Protein AF-A0A1I5YML3-F1 (afdb_monomer_lite)

pLDDT: mean 83.99, std 18.94, range [26.36, 98.38]

Structure (mmCIF, N/CA/C/O backbone):
data_AF-A0A1I5YML3-F1
#
_entry.id   AF-A0A1I5YML3-F1
#
loop_
_atom_site.group_PDB
_atom_site.id
_atom_site.type_symbol
_atom_site.label_atom_id
_atom_site.label_alt_id
_atom_site.label_comp_id
_atom_site.label_asym_id
_atom_site.label_entity_id
_atom_site.label_seq_id
_atom_site.pdbx_PDB_ins_code
_atom_site.Cartn_x
_atom_site.Cartn_y
_atom_site.Cartn_z
_atom_site.occupancy
_atom_site.B_iso_or_equiv
_atom_site.auth_seq_id
_atom_site.auth_comp_id
_atom_site.auth_asym_id
_atom_site.auth_atom_id
_atom_site.pdbx_PDB_model_num
ATOM 1 N N . MET A 1 1 ? -20.052 -5.540 -7.682 1.00 37.25 1 MET A N 1
ATOM 2 C CA . MET A 1 1 ? -19.009 -5.145 -6.705 1.00 37.25 1 MET A CA 1
ATOM 3 C C . MET A 1 1 ? -19.110 -3.661 -6.334 1.00 37.25 1 MET A C 1
ATOM 5 O O . MET A 1 1 ? -19.146 -3.369 -5.150 1.00 37.25 1 MET A O 1
ATOM 9 N N . VAL A 1 2 ? -19.286 -2.742 -7.297 1.00 27.77 2 VAL A N 1
ATOM 10 C CA . VAL A 1 2 ? -19.505 -1.295 -7.043 1.00 27.77 2 VAL A CA 1
ATOM 11 C C . VAL A 1 2 ? -20.751 -1.003 -6.180 1.00 27.77 2 VAL A C 1
ATOM 13 O O . VAL A 1 2 ? -20.659 -0.245 -5.222 1.00 27.77 2 VAL A O 1
ATOM 16 N N . ASN A 1 3 ? -21.886 -1.676 -6.423 1.00 26.36 3 ASN A N 1
ATOM 17 C CA . ASN A 1 3 ? -23.117 -1.472 -5.630 1.00 26.36 3 ASN A CA 1
ATOM 18 C C . ASN A 1 3 ? -23.004 -1.891 -4.153 1.00 26.36 3 ASN A C 1
ATOM 20 O O . ASN A 1 3 ? -23.620 -1.272 -3.293 1.00 26.36 3 ASN A O 1
ATOM 24 N N . VAL A 1 4 ? -22.184 -2.899 -3.850 1.00 36.81 4 VAL A N 1
ATOM 25 C CA . VAL A 1 4 ? -21.959 -3.385 -2.478 1.00 36.81 4 VAL A CA 1
ATOM 26 C C . VAL A 1 4 ? -21.084 -2.408 -1.690 1.00 36.81 4 VAL A C 1
ATOM 28 O O . VAL A 1 4 ? -21.350 -2.129 -0.525 1.00 36.81 4 VAL A O 1
ATOM 31 N N . ILE A 1 5 ? -20.076 -1.821 -2.345 1.00 39.03 5 ILE A N 1
ATOM 32 C CA . ILE A 1 5 ? -19.249 -0.758 -1.759 1.00 39.03 5 ILE A CA 1
ATOM 33 C C . ILE A 1 5 ? -20.118 0.472 -1.459 1.00 39.03 5 ILE A C 1
ATOM 35 O O . ILE A 1 5 ? -19.997 1.041 -0.381 1.00 39.03 5 ILE A O 1
ATOM 39 N N . PHE A 1 6 ? -21.051 0.830 -2.350 1.00 32.78 6 PHE A N 1
ATOM 40 C CA . PHE A 1 6 ? -21.970 1.956 -2.148 1.00 32.78 6 PHE A CA 1
ATOM 41 C C . PHE A 1 6 ? -23.005 1.736 -1.030 1.00 32.78 6 PHE A C 1
ATOM 43 O O . PHE A 1 6 ? -23.258 2.662 -0.258 1.00 32.78 6 PHE A O 1
ATOM 50 N N . GLU A 1 7 ? -23.601 0.545 -0.900 1.00 36.25 7 GLU A N 1
ATOM 51 C CA . GLU A 1 7 ? -24.514 0.238 0.217 1.00 36.25 7 GLU A CA 1
ATOM 52 C C . GLU A 1 7 ? -23.782 0.212 1.564 1.00 36.25 7 GLU A C 1
ATOM 54 O O . GLU A 1 7 ? -24.261 0.804 2.537 1.00 36.25 7 GLU A O 1
ATOM 59 N N . ASN A 1 8 ? -22.590 -0.392 1.609 1.00 42.12 8 ASN A N 1
ATOM 60 C CA . ASN A 1 8 ? -21.757 -0.390 2.807 1.00 42.12 8 ASN A CA 1
ATOM 61 C C . ASN A 1 8 ? -21.312 1.034 3.160 1.00 42.12 8 ASN A C 1
ATOM 63 O O . ASN A 1 8 ? -21.467 1.435 4.309 1.00 42.12 8 ASN A O 1
ATOM 67 N N . ALA A 1 9 ? -20.876 1.839 2.184 1.00 40.78 9 ALA A N 1
ATOM 68 C CA . ALA A 1 9 ? -20.488 3.236 2.380 1.00 40.78 9 ALA A CA 1
ATOM 69 C C . ALA A 1 9 ? -21.655 4.132 2.829 1.00 40.78 9 ALA A C 1
ATOM 71 O O . ALA A 1 9 ? -21.447 5.015 3.655 1.00 40.78 9 ALA A O 1
ATOM 72 N N . LYS A 1 10 ? -22.893 3.901 2.368 1.00 36.31 10 LYS A N 1
ATOM 73 C CA . LYS A 1 10 ? -24.071 4.662 2.830 1.00 36.31 10 LYS A CA 1
ATOM 74 C C . LYS A 1 10 ? -24.386 4.417 4.303 1.00 36.31 10 LYS A C 1
ATOM 76 O O . LYS A 1 10 ? -24.643 5.375 5.025 1.00 36.31 10 LYS A O 1
ATOM 81 N N . CYS A 1 11 ? -24.324 3.166 4.763 1.00 43.56 11 CYS A N 1
ATOM 82 C CA . CYS A 1 11 ? -24.419 2.875 6.194 1.00 43.56 11 CYS A CA 1
ATOM 83 C C . CYS A 1 11 ? -23.200 3.415 6.956 1.00 43.56 11 CYS A C 1
ATOM 85 O O . CYS A 1 11 ? -23.376 3.876 8.083 1.00 43.56 11 CYS A O 1
ATOM 87 N N . PHE A 1 12 ? -22.007 3.392 6.334 1.00 47.88 12 PHE A N 1
ATOM 88 C CA . PHE A 1 12 ? -20.727 3.768 6.944 1.00 47.88 12 PHE A CA 1
ATOM 89 C C . PHE A 1 12 ? -20.526 5.275 7.170 1.00 47.88 12 PHE A C 1
ATOM 91 O O . PHE A 1 12 ? -19.992 5.704 8.190 1.00 47.88 12 PHE A O 1
ATOM 98 N N . LEU A 1 13 ? -20.958 6.082 6.204 1.00 44.16 13 LEU A N 1
ATOM 99 C CA . LEU A 1 13 ? -20.714 7.524 6.149 1.00 44.16 13 LEU A CA 1
ATOM 100 C C . LEU A 1 13 ? -21.869 8.339 6.742 1.00 44.16 13 LEU A C 1
ATOM 102 O O . LEU A 1 13 ? -21.647 9.413 7.291 1.00 44.16 13 LEU A O 1
ATOM 106 N N . PHE A 1 14 ? -23.097 7.819 6.688 1.00 42.31 14 PHE A N 1
ATOM 107 C CA . PHE A 1 14 ? -24.295 8.518 7.148 1.00 42.31 14 PHE A CA 1
ATOM 108 C C . PHE A 1 14 ? -24.933 7.737 8.295 1.00 42.31 14 PHE A C 1
ATOM 110 O O . PHE A 1 14 ? -25.914 7.013 8.123 1.00 42.31 14 PHE A O 1
ATOM 117 N N . GLY A 1 15 ? -24.343 7.844 9.487 1.00 41.47 15 GLY A N 1
ATOM 118 C CA . GLY A 1 15 ? -24.928 7.265 10.692 1.00 41.47 15 GLY A CA 1
ATOM 119 C C . GLY A 1 15 ? -26.357 7.772 10.881 1.00 41.47 15 GLY A C 1
ATOM 120 O O . GLY A 1 15 ? -26.566 8.964 11.092 1.00 41.47 15 GLY A O 1
ATOM 121 N N . LYS A 1 16 ? -27.356 6.881 10.830 1.00 37.00 16 LYS A N 1
ATOM 122 C CA . LYS A 1 16 ? -28.679 7.224 11.354 1.00 37.00 16 LYS A CA 1
ATOM 123 C C . LYS A 1 16 ? -28.550 7.369 12.868 1.00 37.00 16 LYS A C 1
ATOM 125 O O . LYS A 1 16 ? -28.274 6.407 13.580 1.00 37.00 16 LYS A O 1
ATOM 130 N N . SER A 1 17 ? -28.699 8.604 13.324 1.00 38.84 17 SER A N 1
ATOM 131 C CA . SER A 1 17 ? -28.785 9.016 14.717 1.00 38.84 17 SER A CA 1
ATOM 132 C C . SER A 1 17 ? -29.927 8.275 15.416 1.00 38.84 17 SER A C 1
ATOM 134 O O . SER A 1 17 ? -31.101 8.491 15.133 1.00 38.84 17 SER A O 1
ATOM 136 N N . GLY A 1 18 ? -29.566 7.379 16.334 1.00 32.19 18 GLY A N 1
ATOM 137 C CA . GLY A 1 18 ? -30.511 6.656 17.180 1.00 32.19 18 GLY A CA 1
ATOM 138 C C . GLY A 1 18 ? -29.799 5.644 18.073 1.00 32.19 18 GLY A C 1
ATOM 139 O O . GLY A 1 18 ? -29.575 4.515 17.662 1.00 32.19 18 GLY A O 1
ATOM 140 N N . ALA A 1 19 ? -29.427 6.078 19.282 1.00 33.22 19 ALA A N 1
ATOM 141 C CA . ALA A 1 19 ? -28.990 5.264 20.423 1.00 33.22 19 ALA A CA 1
ATOM 142 C C . ALA A 1 19 ? -27.889 4.201 20.171 1.00 33.22 19 ALA A C 1
ATOM 144 O O . ALA A 1 19 ? -28.158 3.025 19.956 1.00 33.22 19 ALA A O 1
ATOM 145 N N . GLY A 1 20 ? -26.622 4.609 20.325 1.00 35.28 20 GLY A N 1
ATOM 146 C CA . GLY A 1 20 ? -25.537 3.791 20.904 1.00 35.28 20 GLY A CA 1
ATOM 147 C C . GLY A 1 20 ? -25.055 2.519 20.187 1.00 35.28 20 GLY A C 1
ATOM 148 O O . GLY A 1 20 ? -24.071 1.937 20.640 1.00 35.28 20 GLY A O 1
ATOM 149 N N . LEU A 1 21 ? -25.685 2.079 19.096 1.00 30.64 21 LEU A N 1
ATOM 150 C CA . LEU A 1 21 ? -25.387 0.798 18.459 1.00 30.64 21 LEU A CA 1
ATOM 151 C C . LEU A 1 21 ? -25.202 0.953 16.949 1.00 30.64 21 LEU A C 1
ATOM 153 O O . LEU A 1 21 ? -26.142 1.239 16.214 1.00 30.64 21 LEU A O 1
ATOM 157 N N . TYR A 1 22 ? -23.979 0.712 16.481 1.00 46.16 22 TYR A N 1
ATOM 158 C CA . TYR A 1 22 ? -23.663 0.703 15.058 1.00 46.16 22 TYR A CA 1
ATOM 159 C C . TYR A 1 22 ? -23.628 -0.728 14.539 1.00 46.16 22 TYR A C 1
ATOM 161 O O . TYR A 1 22 ? -22.803 -1.528 14.985 1.00 46.16 22 TYR A O 1
ATOM 169 N N . ILE A 1 23 ? -24.547 -1.055 13.631 1.00 41.00 23 ILE A N 1
ATOM 170 C CA . ILE A 1 23 ? -24.628 -2.375 13.008 1.00 41.00 23 ILE A CA 1
ATOM 171 C C . ILE A 1 23 ? -23.979 -2.275 11.637 1.00 41.00 23 ILE A C 1
ATOM 173 O O . ILE A 1 23 ? -24.583 -1.795 10.681 1.00 41.00 23 ILE A O 1
ATOM 177 N N . LEU A 1 24 ? -22.746 -2.762 11.547 1.00 48.09 24 LEU A N 1
ATOM 178 C CA . LEU A 1 24 ? -22.106 -2.999 10.263 1.00 48.0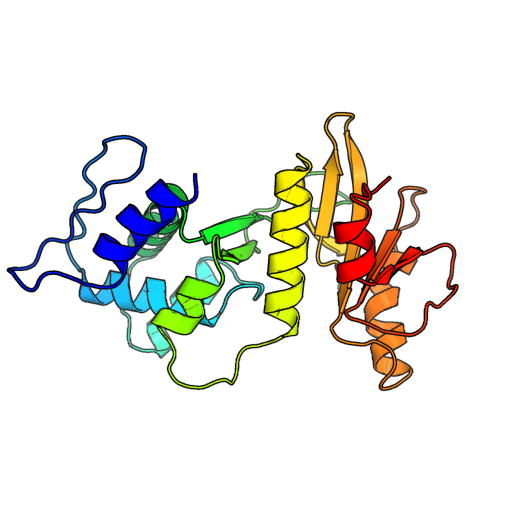9 24 LEU A CA 1
ATOM 179 C C . LEU A 1 24 ? -22.612 -4.309 9.695 1.00 48.09 24 LEU A C 1
ATOM 181 O O . LEU A 1 24 ? -22.460 -5.365 10.315 1.00 48.09 24 LEU A O 1
ATOM 185 N N . ARG A 1 25 ? -23.226 -4.230 8.518 1.00 38.44 25 ARG A N 1
ATOM 186 C CA . ARG A 1 25 ? -23.513 -5.404 7.710 1.00 38.44 25 ARG A CA 1
ATOM 187 C C . ARG A 1 25 ? -22.298 -5.620 6.821 1.00 38.44 25 ARG A C 1
ATOM 189 O O . ARG A 1 25 ? -22.144 -4.953 5.814 1.00 38.44 25 ARG A O 1
ATOM 196 N N . THR A 1 26 ? -21.403 -6.508 7.226 1.00 46.00 26 THR A N 1
ATOM 197 C CA . THR A 1 26 ? -20.373 -6.992 6.306 1.00 46.00 26 THR A CA 1
ATOM 198 C C . THR A 1 26 ? -21.024 -7.938 5.295 1.00 46.00 26 THR A C 1
ATOM 200 O O . THR A 1 26 ? -22.059 -8.550 5.592 1.00 46.00 26 THR A O 1
ATOM 203 N N . ASP A 1 27 ? -20.405 -8.114 4.124 1.00 45.88 27 ASP A N 1
ATOM 204 C CA . ASP A 1 27 ? -20.850 -9.064 3.083 1.00 45.88 27 ASP A CA 1
ATOM 205 C C . ASP A 1 27 ? -21.069 -10.502 3.609 1.00 45.88 27 ASP A C 1
ATOM 207 O O . ASP A 1 27 ? -21.745 -11.320 2.991 1.00 45.88 27 ASP A O 1
ATOM 211 N N . ILE A 1 28 ? -20.550 -10.810 4.803 1.00 43.44 28 ILE A N 1
ATOM 212 C CA . ILE A 1 28 ? -20.529 -12.128 5.448 1.00 43.44 28 ILE A CA 1
ATOM 213 C C . ILE A 1 28 ? -21.740 -12.347 6.395 1.00 43.44 28 ILE A C 1
ATOM 215 O O . ILE A 1 28 ? -21.765 -13.289 7.182 1.00 43.44 28 ILE A O 1
ATOM 219 N N . LYS A 1 29 ? -22.794 -11.512 6.353 1.00 45.62 29 LYS A N 1
ATOM 220 C CA . LYS A 1 29 ? -24.021 -11.658 7.185 1.00 45.62 29 LYS A CA 1
ATOM 221 C C . LYS A 1 29 ? -23.781 -11.690 8.713 1.00 45.62 29 LYS A C 1
ATOM 223 O O . LYS A 1 29 ? -24.676 -12.086 9.461 1.00 45.62 29 LYS A O 1
ATOM 228 N N . ARG A 1 30 ? -22.617 -11.263 9.219 1.00 49.34 30 ARG A N 1
ATOM 229 C CA . ARG A 1 30 ? -22.343 -11.184 10.667 1.00 49.34 30 ARG A CA 1
ATOM 230 C C . ARG A 1 30 ? -22.700 -9.799 11.196 1.00 49.34 30 ARG A C 1
ATOM 232 O O . ARG A 1 30 ? -22.236 -8.794 10.671 1.00 49.34 30 ARG A O 1
ATOM 239 N N . ARG A 1 31 ? -23.512 -9.742 12.258 1.00 56.53 31 ARG A N 1
ATOM 240 C CA . ARG A 1 31 ? -23.764 -8.498 12.999 1.00 56.53 31 ARG A CA 1
ATOM 241 C C . ARG A 1 31 ? -22.578 -8.236 13.916 1.00 56.53 31 ARG A C 1
ATOM 243 O O . ARG A 1 31 ? -22.368 -8.984 14.868 1.00 56.53 31 ARG A O 1
ATOM 250 N N . VAL A 1 32 ? -21.827 -7.173 13.652 1.00 67.75 32 VAL A N 1
ATOM 251 C CA . VAL A 1 32 ? -20.805 -6.709 14.590 1.00 67.75 32 VAL A CA 1
ATOM 252 C C . VAL A 1 32 ? -21.399 -5.641 15.496 1.00 67.75 32 VAL A C 1
ATOM 254 O O . VAL A 1 32 ? -21.923 -4.639 15.022 1.00 67.75 32 VAL A O 1
ATOM 257 N N . ILE A 1 33 ? -21.300 -5.857 16.809 1.00 68.69 33 ILE A N 1
ATOM 258 C CA . ILE A 1 33 ? -21.729 -4.891 17.822 1.00 68.69 33 ILE A CA 1
ATOM 259 C C . ILE A 1 33 ? -20.528 -4.046 18.256 1.00 68.69 33 ILE A C 1
ATOM 261 O O . ILE A 1 33 ? -19.588 -4.521 18.915 1.00 68.69 33 ILE A O 1
ATOM 265 N N . ILE A 1 34 ? -20.581 -2.761 17.910 1.00 77.56 34 ILE A N 1
ATOM 266 C CA . ILE A 1 34 ? -19.606 -1.758 18.335 1.00 77.56 34 ILE A CA 1
ATOM 267 C C . ILE A 1 34 ? -20.171 -1.019 19.547 1.00 77.56 34 ILE A C 1
ATOM 269 O O . ILE A 1 34 ? -21.065 -0.193 19.417 1.00 77.56 34 ILE A O 1
ATOM 273 N N . ARG A 1 35 ? -19.639 -1.329 20.736 1.00 75.25 35 ARG A N 1
ATOM 274 C CA . ARG A 1 35 ? -20.078 -0.723 22.008 1.00 75.25 35 ARG A CA 1
ATOM 275 C C . ARG A 1 35 ? -19.654 0.739 22.159 1.00 75.25 35 ARG A C 1
ATOM 277 O O . ARG A 1 35 ? -20.395 1.533 22.713 1.00 75.25 35 ARG A O 1
ATOM 284 N N . ASN A 1 36 ? -18.448 1.084 21.703 1.00 83.44 36 ASN A N 1
ATOM 285 C CA . ASN A 1 36 ? -17.932 2.450 21.761 1.00 83.44 36 ASN A CA 1
ATOM 286 C C . ASN A 1 36 ? -17.772 2.986 20.338 1.00 83.44 36 ASN A C 1
ATOM 288 O O . ASN A 1 36 ? -16.689 2.911 19.749 1.00 83.44 36 ASN A O 1
ATOM 292 N N . LEU A 1 37 ? -18.885 3.478 19.792 1.00 82.19 37 LEU A N 1
ATOM 293 C CA . LEU A 1 37 ? -18.950 4.003 18.433 1.00 82.19 37 LEU A CA 1
ATOM 294 C C . LEU A 1 37 ? -18.029 5.211 18.240 1.00 82.19 37 LEU A C 1
ATOM 296 O O . LEU A 1 37 ? -17.323 5.271 17.240 1.00 82.19 37 LEU A O 1
ATOM 300 N N . SER A 1 38 ? -17.965 6.116 19.220 1.00 83.88 38 SER A N 1
ATOM 301 C CA . SER A 1 38 ? -17.094 7.293 19.139 1.00 83.88 38 SER A CA 1
ATOM 302 C C . SER A 1 38 ? -15.625 6.895 18.973 1.00 83.88 38 SER A C 1
ATOM 304 O O . SER A 1 38 ? -14.948 7.378 18.070 1.00 83.88 38 SER A O 1
ATOM 306 N N . ALA A 1 39 ? -15.132 5.955 19.786 1.00 87.88 39 ALA A N 1
ATOM 307 C CA . ALA A 1 39 ? -13.761 5.472 19.656 1.00 87.88 39 ALA A CA 1
ATOM 308 C C . ALA A 1 39 ? -13.522 4.759 18.318 1.00 87.88 39 ALA A C 1
ATOM 310 O O . ALA A 1 39 ? -12.460 4.925 17.727 1.00 87.88 39 ALA A O 1
ATOM 311 N N . PHE A 1 40 ? -14.495 3.983 17.830 1.00 88.31 40 PHE A N 1
ATOM 312 C CA . PHE A 1 40 ? -14.390 3.326 16.527 1.00 88.31 40 PHE A CA 1
ATOM 313 C C . PHE A 1 40 ? -14.281 4.338 15.383 1.00 88.31 40 PHE A C 1
ATOM 315 O O . PHE A 1 40 ? -13.361 4.231 14.580 1.00 88.31 40 PHE A O 1
ATOM 322 N N . GLN A 1 41 ? -15.155 5.347 15.354 1.00 86.31 41 GLN A N 1
ATOM 323 C CA . GLN A 1 41 ? -15.144 6.399 14.333 1.00 86.31 41 GLN A CA 1
ATOM 324 C C . GLN A 1 41 ? -13.830 7.182 14.338 1.00 86.31 41 GLN A C 1
ATOM 326 O O . GLN A 1 41 ? -13.279 7.457 13.279 1.00 86.31 41 GLN A O 1
ATOM 331 N N . LYS A 1 42 ? -13.274 7.486 15.517 1.00 88.69 42 LYS A N 1
ATOM 332 C CA . LYS A 1 42 ? -11.970 8.155 15.604 1.00 88.69 42 LYS A CA 1
ATOM 333 C C . LYS A 1 42 ? -10.823 7.278 15.089 1.00 88.69 42 LYS A C 1
ATOM 335 O O . LYS A 1 42 ? -9.958 7.771 14.376 1.00 88.69 42 LYS A O 1
ATOM 340 N N . VAL A 1 43 ? -10.830 5.977 15.398 1.00 92.25 43 VAL A N 1
ATOM 341 C CA . VAL A 1 43 ? -9.843 5.023 14.855 1.00 92.25 43 VAL A CA 1
ATOM 342 C C . VAL A 1 43 ? -9.975 4.900 13.338 1.00 92.25 43 VAL A C 1
ATOM 344 O O . VAL A 1 43 ? -8.974 4.943 12.632 1.00 92.25 43 VAL A O 1
ATOM 347 N N . GLN A 1 44 ? -11.200 4.782 12.832 1.00 91.50 44 GLN A N 1
ATOM 348 C CA . GLN A 1 44 ? -11.493 4.772 11.402 1.00 91.50 44 GLN A CA 1
ATOM 349 C C . GLN A 1 44 ? -10.952 6.032 10.720 1.00 91.50 44 GLN A C 1
ATOM 351 O O . GLN A 1 44 ? -10.208 5.915 9.751 1.00 91.50 44 GLN A O 1
ATOM 356 N N . GLN A 1 45 ? -11.291 7.215 11.238 1.00 89.25 45 GLN A N 1
ATOM 357 C CA . GLN A 1 45 ? -10.820 8.494 10.710 1.00 89.25 45 GLN A CA 1
ATOM 358 C C . GLN A 1 45 ? -9.291 8.550 10.687 1.00 89.25 45 GLN A C 1
ATOM 360 O O . GLN A 1 45 ? -8.706 8.921 9.674 1.00 89.25 45 GLN A O 1
ATOM 365 N N . TYR A 1 46 ? -8.638 8.135 11.776 1.00 91.81 46 TYR A N 1
ATOM 366 C CA . TYR A 1 46 ? -7.181 8.106 11.854 1.00 91.81 46 TYR A CA 1
ATOM 367 C C . TYR A 1 46 ? -6.574 7.209 10.769 1.00 91.81 46 TYR A C 1
ATOM 369 O O . TYR A 1 46 ? -5.663 7.631 10.059 1.00 91.81 46 TYR A O 1
ATOM 377 N N . ILE A 1 47 ? -7.085 5.983 10.612 1.00 93.38 47 ILE A N 1
ATOM 378 C CA . ILE A 1 47 ? -6.590 5.040 9.600 1.00 93.38 47 ILE A CA 1
ATOM 379 C C . ILE A 1 47 ? -6.800 5.584 8.191 1.00 93.38 47 ILE A C 1
ATOM 381 O O . ILE A 1 47 ? -5.908 5.470 7.355 1.00 93.38 47 ILE A O 1
ATOM 385 N N . ILE A 1 48 ? -7.956 6.191 7.934 1.00 92.38 48 ILE A N 1
ATOM 386 C CA . ILE A 1 48 ? -8.278 6.729 6.617 1.00 92.38 48 ILE A CA 1
ATOM 387 C C . ILE A 1 48 ? -7.422 7.944 6.300 1.00 92.38 48 ILE A C 1
ATOM 389 O O . ILE A 1 48 ? -6.971 8.064 5.172 1.00 92.38 48 ILE A O 1
ATOM 393 N N . ASN A 1 49 ? -7.121 8.795 7.277 1.00 90.94 49 ASN A N 1
ATOM 394 C CA . ASN A 1 49 ? -6.261 9.958 7.070 1.00 90.94 49 ASN A CA 1
ATOM 395 C C . ASN A 1 49 ? -4.783 9.589 6.890 1.00 90.94 49 ASN A C 1
ATOM 397 O O . ASN A 1 49 ? -4.052 10.334 6.246 1.00 90.94 49 ASN A O 1
ATOM 401 N N . ASN A 1 50 ? -4.356 8.439 7.416 1.00 92.69 50 ASN A N 1
ATOM 402 C CA . ASN A 1 50 ? -2.969 7.970 7.375 1.00 92.69 50 ASN A CA 1
ATOM 403 C C . ASN A 1 50 ? -2.785 6.736 6.471 1.00 92.69 50 ASN A C 1
ATOM 405 O O . ASN A 1 50 ? -1.877 5.930 6.686 1.00 92.69 50 ASN A O 1
ATOM 409 N N . PHE A 1 51 ? -3.648 6.551 5.470 1.00 95.38 51 PHE A N 1
ATOM 410 C CA . PHE A 1 51 ? -3.514 5.440 4.530 1.00 95.38 51 PHE A CA 1
ATOM 411 C C . PHE A 1 51 ? -2.176 5.502 3.769 1.00 95.38 51 PHE A C 1
ATOM 413 O O . PHE A 1 51 ? -1.637 6.575 3.485 1.00 95.38 51 PHE A O 1
ATOM 420 N N . GLY A 1 52 ? -1.609 4.334 3.471 1.00 94.12 52 GLY A N 1
ATOM 421 C CA . GLY A 1 52 ? -0.283 4.197 2.862 1.00 94.12 52 GLY A CA 1
ATOM 422 C C . GLY A 1 52 ? 0.896 4.501 3.799 1.00 94.12 52 GLY A C 1
ATOM 423 O O . GLY A 1 52 ? 2.030 4.201 3.447 1.00 94.12 52 GLY A O 1
ATOM 424 N N . ALA A 1 53 ? 0.673 5.020 5.011 1.00 93.75 53 ALA A N 1
ATOM 425 C CA . ALA A 1 53 ? 1.757 5.223 5.969 1.00 93.75 53 ALA A CA 1
ATOM 426 C C . ALA A 1 53 ? 2.174 3.901 6.636 1.00 93.75 53 ALA A C 1
ATOM 428 O O . ALA A 1 53 ? 1.333 3.117 7.093 1.00 93.75 53 ALA A O 1
ATOM 429 N N . THR A 1 54 ? 3.484 3.667 6.737 1.00 91.81 54 THR A N 1
ATOM 430 C CA . THR A 1 54 ? 4.034 2.513 7.460 1.00 91.81 54 THR A CA 1
ATOM 431 C C . THR A 1 54 ? 3.777 2.668 8.955 1.00 91.81 54 THR A C 1
ATOM 433 O O . THR A 1 54 ? 4.183 3.645 9.581 1.00 91.81 54 THR A O 1
ATOM 436 N N . THR A 1 55 ? 3.105 1.686 9.552 1.00 93.00 55 THR A N 1
ATOM 437 C CA . THR A 1 55 ? 2.742 1.701 10.971 1.00 93.00 55 THR A CA 1
ATOM 438 C C . THR A 1 55 ? 2.881 0.322 11.607 1.00 93.00 55 THR A C 1
ATOM 440 O O . THR A 1 55 ? 3.069 -0.688 10.933 1.00 93.00 55 THR A O 1
ATOM 443 N N . SER A 1 56 ? 2.767 0.270 12.931 1.00 92.75 56 SER A N 1
ATOM 444 C CA . SER A 1 56 ? 2.607 -0.960 13.702 1.00 92.75 56 SER A CA 1
ATOM 445 C C . SER A 1 56 ? 1.407 -0.825 14.628 1.00 92.75 56 SER A C 1
ATOM 447 O O . SER A 1 56 ? 1.006 0.283 14.972 1.00 92.75 56 SER A O 1
ATOM 449 N N . VAL A 1 57 ? 0.840 -1.940 15.095 1.00 92.38 57 VAL A N 1
ATOM 450 C CA . VAL A 1 57 ? -0.271 -1.895 16.071 1.00 92.38 57 VAL A CA 1
ATOM 451 C C . VAL A 1 57 ? 0.136 -1.131 17.337 1.00 92.38 57 VAL A C 1
ATOM 453 O O . VAL A 1 57 ? -0.685 -0.448 17.938 1.00 92.38 57 VAL A O 1
ATOM 456 N N . THR A 1 58 ? 1.407 -1.227 17.735 1.00 93.00 58 THR A N 1
ATOM 457 C CA . THR A 1 58 ? 1.949 -0.513 18.897 1.00 93.00 58 THR A CA 1
ATOM 458 C C . THR A 1 58 ? 2.063 0.989 18.631 1.00 93.00 58 THR A C 1
ATOM 460 O O . THR A 1 58 ? 1.613 1.774 19.461 1.00 93.00 58 THR A O 1
ATOM 463 N N . ASN A 1 59 ? 2.597 1.390 17.472 1.00 92.38 59 ASN A N 1
ATOM 464 C CA . ASN A 1 59 ? 2.730 2.803 17.105 1.00 92.38 59 ASN A CA 1
ATOM 465 C C . ASN A 1 59 ? 1.355 3.449 16.934 1.00 92.38 59 ASN A C 1
ATOM 467 O O . ASN A 1 59 ? 1.094 4.495 17.511 1.00 92.38 59 ASN A O 1
ATOM 471 N N . LEU A 1 60 ? 0.447 2.778 16.224 1.00 93.25 60 LEU A N 1
ATOM 472 C CA . LEU A 1 60 ? -0.931 3.216 16.045 1.00 93.25 60 LEU A CA 1
ATOM 473 C C . LEU A 1 60 ? -1.634 3.436 17.390 1.00 93.25 60 LEU A C 1
ATOM 475 O O . LEU A 1 60 ? -2.302 4.445 17.576 1.00 93.25 60 LEU A O 1
ATOM 479 N N . LEU A 1 61 ? -1.463 2.518 18.348 1.00 94.12 61 LEU A N 1
ATOM 480 C CA . LEU A 1 61 ? -2.027 2.672 19.688 1.00 94.12 61 LEU A CA 1
ATOM 481 C C . LEU A 1 61 ? -1.477 3.917 20.401 1.00 94.12 61 LEU A C 1
ATOM 483 O O . LEU A 1 61 ? -2.249 4.651 21.012 1.00 94.12 61 LEU A O 1
ATOM 487 N N . ALA A 1 62 ? -0.166 4.153 20.305 1.00 93.56 62 ALA A N 1
ATOM 488 C CA . 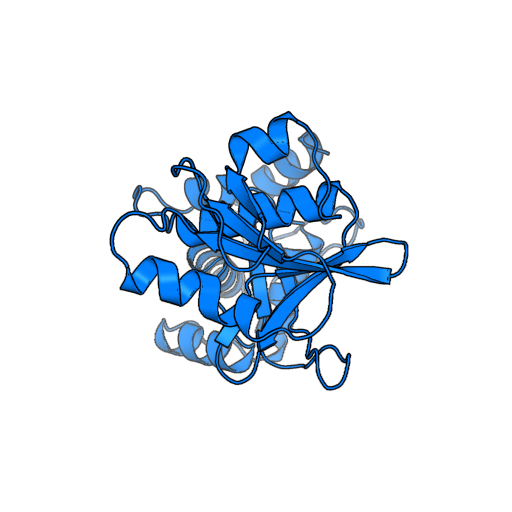ALA A 1 62 ? 0.486 5.308 20.912 1.00 93.56 62 ALA A CA 1
ATOM 489 C C . ALA A 1 62 ? 0.015 6.633 20.289 1.00 93.56 62 ALA A C 1
ATOM 491 O O . ALA A 1 62 ? -0.305 7.562 21.026 1.00 93.56 62 ALA A O 1
ATOM 492 N N . GLU A 1 63 ? -0.083 6.711 18.960 1.00 91.75 63 GLU A N 1
ATOM 493 C CA . GLU A 1 63 ? -0.581 7.901 18.256 1.00 91.75 63 GLU A CA 1
ATOM 494 C C . GLU A 1 63 ? -2.052 8.184 18.592 1.00 91.75 63 GLU A C 1
ATOM 496 O O . GLU A 1 63 ? -2.399 9.296 18.978 1.00 91.75 63 GLU A O 1
ATOM 501 N N . LEU A 1 64 ? -2.907 7.155 18.597 1.00 90.75 64 LEU A N 1
ATOM 502 C CA . LEU A 1 64 ? -4.303 7.296 19.023 1.00 90.75 64 LEU A CA 1
ATOM 503 C C . LEU A 1 64 ? -4.418 7.820 20.463 1.00 90.75 64 LEU A C 1
ATOM 505 O O . LEU A 1 64 ? -5.292 8.631 20.762 1.00 90.75 64 LEU A O 1
ATOM 509 N N . HIS A 1 65 ? -3.550 7.370 21.375 1.00 93.06 65 HIS A N 1
ATOM 510 C CA . HIS A 1 65 ? -3.553 7.845 22.762 1.00 93.06 65 HIS A CA 1
ATOM 511 C C . HIS A 1 65 ? -3.125 9.310 22.877 1.00 93.06 65 HIS A C 1
ATOM 513 O O . HIS A 1 65 ? -3.721 10.027 23.685 1.00 93.06 65 HIS A O 1
ATOM 519 N N . LYS A 1 66 ? -2.152 9.760 22.072 1.00 90.56 66 LYS A N 1
ATOM 520 C CA . LYS A 1 66 ? -1.752 11.177 21.994 1.00 90.56 66 LYS A CA 1
ATOM 521 C C . LYS A 1 66 ? -2.912 12.063 21.535 1.00 90.56 66 LYS A C 1
ATOM 523 O O . LYS A 1 66 ? -3.136 13.110 22.131 1.00 90.56 66 LYS A O 1
ATOM 528 N N . ASP A 1 67 ? -3.721 11.577 20.597 1.00 84.19 67 ASP A N 1
ATOM 529 C CA . ASP A 1 67 ? -4.935 12.250 20.110 1.00 84.19 67 ASP A CA 1
ATOM 530 C C . ASP A 1 67 ? -6.142 12.112 21.072 1.00 84.19 67 ASP A C 1
ATOM 532 O O . ASP A 1 67 ? -7.288 12.433 20.738 1.00 84.19 67 ASP A O 1
ATOM 536 N N . GLY A 1 68 ? -5.920 11.599 22.289 1.00 86.06 68 GLY A N 1
ATOM 537 C CA . GLY A 1 68 ? -6.940 11.458 23.330 1.00 86.06 68 GLY A CA 1
ATOM 538 C C . GLY A 1 68 ? -7.878 10.255 23.157 1.00 86.06 68 GLY A C 1
ATOM 539 O O . GLY A 1 68 ? -8.879 10.137 23.872 1.00 86.06 68 GLY A O 1
ATOM 540 N N . ILE A 1 69 ? -7.584 9.333 22.238 1.00 87.00 69 ILE A N 1
ATOM 541 C CA . ILE A 1 69 ? -8.397 8.146 21.940 1.00 87.00 69 ILE A CA 1
ATOM 542 C C . ILE A 1 69 ? -7.912 6.967 22.788 1.00 87.00 69 ILE A C 1
ATOM 544 O O . ILE A 1 69 ? -7.097 6.147 22.370 1.00 87.00 69 ILE A O 1
ATOM 548 N N . LYS A 1 70 ? -8.442 6.842 24.007 1.00 87.81 70 LYS A N 1
ATOM 549 C CA . LYS A 1 70 ? -8.062 5.773 24.947 1.00 87.81 70 LYS A CA 1
ATOM 550 C C . LYS A 1 70 ? -8.711 4.431 24.581 1.00 87.81 70 LYS A C 1
ATOM 552 O O . LYS A 1 70 ? -9.786 4.090 25.074 1.00 87.81 70 LYS A O 1
ATOM 557 N N . VAL A 1 71 ? -8.050 3.648 23.730 1.00 92.12 71 VAL A N 1
ATOM 558 C CA . VAL A 1 71 ? -8.442 2.265 23.390 1.00 92.12 71 VAL A CA 1
ATOM 559 C C . VAL A 1 71 ? -7.40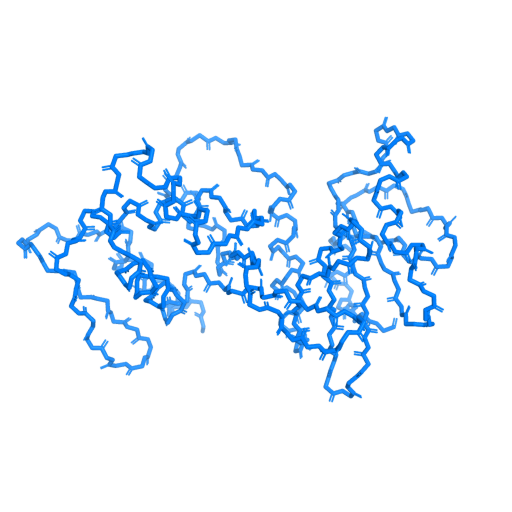2 1.251 23.868 1.00 92.12 71 VAL A C 1
ATOM 561 O O . VAL A 1 71 ? -6.219 1.563 23.951 1.00 92.12 71 VAL A O 1
ATOM 564 N N . LYS A 1 72 ? -7.832 0.026 24.195 1.00 94.06 72 LYS A N 1
ATOM 565 C CA . LYS A 1 72 ? -6.926 -1.106 24.469 1.00 94.06 72 LYS A CA 1
ATOM 566 C C . LYS A 1 72 ? -6.443 -1.727 23.153 1.00 94.06 72 LYS A C 1
ATOM 568 O O . LYS A 1 72 ? -7.149 -1.644 22.148 1.00 94.06 72 LYS A O 1
ATOM 573 N N . ARG A 1 73 ? -5.293 -2.411 23.176 1.00 94.00 73 ARG A N 1
ATOM 574 C CA . ARG A 1 73 ? -4.719 -3.093 22.000 1.00 94.00 73 ARG A CA 1
ATOM 575 C C . ARG A 1 73 ? -5.710 -4.051 21.327 1.00 94.00 73 ARG A C 1
ATOM 577 O O . ARG A 1 73 ? -5.897 -3.961 20.119 1.00 94.00 73 ARG A O 1
ATOM 584 N N . ASP A 1 74 ? -6.392 -4.897 22.096 1.00 93.94 74 ASP A N 1
ATOM 585 C CA . ASP A 1 74 ? -7.364 -5.859 21.547 1.00 93.94 74 ASP A CA 1
ATOM 586 C C . ASP A 1 74 ? -8.567 -5.164 20.903 1.00 93.94 74 ASP A C 1
ATOM 588 O O . ASP A 1 74 ? -9.075 -5.600 19.871 1.00 93.94 74 ASP A O 1
ATOM 592 N N . THR A 1 75 ? -9.001 -4.035 21.472 1.00 92.81 75 THR A N 1
ATOM 593 C CA . THR A 1 75 ? -10.063 -3.210 20.886 1.00 92.81 75 THR A CA 1
ATOM 594 C C . THR A 1 75 ? -9.623 -2.627 19.547 1.00 92.81 75 THR A C 1
ATOM 596 O O . THR A 1 75 ? -10.399 -2.666 18.597 1.00 92.81 75 THR A O 1
ATOM 599 N N . LEU A 1 76 ? -8.389 -2.121 19.462 1.00 94.12 76 LEU A N 1
ATOM 600 C CA . LEU A 1 76 ? -7.818 -1.598 18.223 1.00 94.12 76 LEU A CA 1
ATOM 601 C C . LEU A 1 76 ? -7.718 -2.687 17.148 1.00 94.12 76 LEU A C 1
ATOM 603 O O . LEU A 1 76 ? -8.180 -2.475 16.033 1.00 94.12 76 LEU A O 1
ATOM 607 N N . LEU A 1 77 ? -7.193 -3.866 17.493 1.00 94.25 77 LEU A N 1
ATOM 608 C CA . LEU A 1 77 ? -7.131 -5.015 16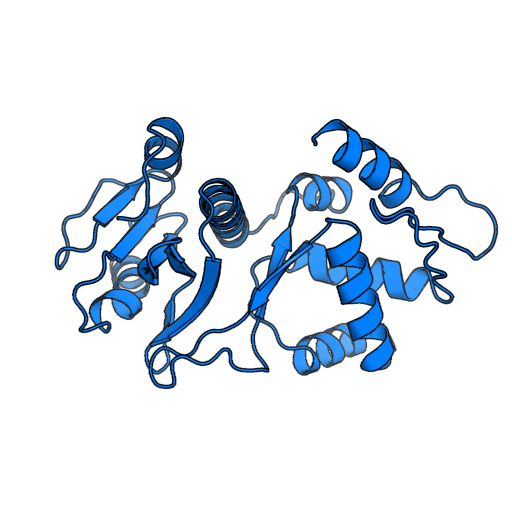.583 1.00 94.25 77 LEU A CA 1
ATOM 609 C C . LEU A 1 77 ? -8.522 -5.411 16.080 1.00 94.25 77 LEU A C 1
ATOM 611 O O . LEU A 1 77 ? -8.714 -5.587 14.880 1.00 94.25 77 LEU A O 1
ATOM 615 N N . ARG A 1 78 ? -9.514 -5.470 16.976 1.00 92.81 78 ARG A N 1
ATOM 616 C CA . ARG A 1 78 ? -10.905 -5.736 16.599 1.00 92.81 78 ARG A CA 1
ATOM 617 C C . ARG A 1 78 ? -11.448 -4.672 15.645 1.00 92.81 78 ARG A C 1
ATOM 619 O O . ARG A 1 78 ? -12.145 -5.014 14.701 1.00 92.81 78 ARG A O 1
ATOM 626 N N . TYR A 1 79 ? -11.159 -3.394 15.883 1.00 93.38 79 TYR A N 1
ATOM 627 C CA . TYR A 1 79 ? -11.596 -2.308 15.003 1.00 93.38 79 TYR A CA 1
ATOM 628 C C . TYR A 1 79 ? -10.952 -2.394 13.621 1.00 93.38 79 TYR A C 1
ATOM 630 O O . TYR A 1 79 ? -11.660 -2.268 12.627 1.00 93.38 79 TYR A O 1
ATOM 638 N N . LEU A 1 80 ? -9.654 -2.688 13.544 1.00 94.00 80 LEU A N 1
ATOM 639 C CA . LEU A 1 80 ? -8.962 -2.916 12.275 1.00 94.00 80 LEU A CA 1
ATOM 640 C C . LEU A 1 80 ? -9.557 -4.106 11.514 1.00 94.00 80 LEU A C 1
ATOM 642 O O . LEU A 1 80 ? -9.783 -4.003 10.312 1.00 94.00 80 LEU A O 1
ATOM 646 N N . GLU A 1 81 ? -9.878 -5.203 12.206 1.00 92.81 81 GLU A N 1
ATOM 647 C CA . GLU A 1 81 ? -10.530 -6.364 11.590 1.00 92.81 81 GLU A CA 1
ATOM 648 C C . GLU A 1 81 ? -11.895 -6.002 11.003 1.00 92.81 81 GLU A C 1
ATOM 650 O O . GLU A 1 81 ? -12.179 -6.317 9.853 1.00 92.81 81 GLU A O 1
ATOM 655 N N . ILE A 1 82 ? -12.701 -5.236 11.742 1.00 88.69 82 ILE A N 1
ATOM 656 C CA . ILE A 1 82 ? -13.995 -4.741 11.260 1.00 88.69 82 ILE A CA 1
ATOM 657 C C . ILE A 1 82 ? -13.831 -3.900 9.989 1.00 88.69 82 ILE A C 1
ATOM 659 O O . ILE A 1 82 ? -14.613 -4.061 9.050 1.00 88.69 82 ILE A O 1
ATOM 663 N N . LEU A 1 83 ? -12.832 -3.012 9.938 1.00 90.81 83 LEU A N 1
ATOM 664 C CA . LEU A 1 83 ? -12.574 -2.172 8.764 1.00 90.81 83 LEU A CA 1
ATOM 665 C C . LEU A 1 83 ? -12.141 -3.003 7.543 1.00 90.81 83 LEU A C 1
ATOM 667 O O . LEU A 1 83 ? -12.548 -2.696 6.419 1.00 90.81 83 LEU A O 1
ATOM 671 N N . LYS A 1 84 ? -11.360 -4.070 7.755 1.00 92.00 84 LYS A N 1
ATOM 672 C CA . LYS A 1 84 ? -10.959 -5.016 6.699 1.00 92.00 84 LYS A CA 1
ATOM 673 C C . LYS A 1 84 ? -12.137 -5.849 6.196 1.00 92.00 84 LYS A C 1
ATOM 675 O O . LYS A 1 84 ? -12.356 -5.940 4.987 1.00 92.00 84 LYS A O 1
ATOM 680 N N . ASP A 1 85 ? -12.923 -6.415 7.107 1.00 86.56 85 ASP A N 1
ATOM 681 C CA . ASP A 1 85 ? -14.097 -7.235 6.783 1.00 86.56 85 ASP A CA 1
ATOM 682 C C . ASP A 1 85 ? -15.175 -6.430 6.054 1.00 86.56 85 ASP A C 1
ATOM 684 O O . ASP A 1 85 ? -15.853 -6.945 5.166 1.00 86.56 85 ASP A O 1
ATOM 688 N N . SER A 1 86 ? -15.298 -5.145 6.391 1.00 82.75 86 SER A N 1
ATOM 689 C CA . SER A 1 86 ? -16.217 -4.203 5.739 1.00 82.75 86 SER A CA 1
ATOM 690 C C . SER A 1 86 ? -15.670 -3.636 4.425 1.00 82.75 86 SER A C 1
ATOM 692 O O . SER A 1 86 ? -16.307 -2.771 3.831 1.00 82.75 86 SER A O 1
ATOM 694 N N . LYS A 1 87 ? -14.495 -4.094 3.968 1.00 87.56 87 LYS A N 1
ATOM 695 C CA . LYS A 1 87 ? -13.837 -3.637 2.733 1.00 87.56 87 LYS A CA 1
ATOM 696 C C . LYS A 1 87 ? -13.635 -2.125 2.681 1.00 87.56 87 LYS A C 1
ATOM 698 O O . LYS A 1 87 ? -13.768 -1.522 1.624 1.00 87.56 87 LYS A O 1
ATOM 703 N N . ILE A 1 88 ? -13.286 -1.518 3.811 1.00 88.56 88 ILE A N 1
ATOM 704 C CA . ILE A 1 88 ? -12.885 -0.106 3.865 1.00 88.56 88 ILE A CA 1
ATOM 705 C C . ILE A 1 88 ? -11.384 0.004 3.646 1.00 88.56 88 ILE A C 1
ATOM 707 O O . ILE A 1 88 ? -10.925 0.861 2.893 1.00 88.56 88 ILE A O 1
ATOM 711 N N . ILE A 1 89 ? -10.630 -0.905 4.269 1.00 95.06 89 ILE A N 1
ATOM 712 C CA . ILE A 1 89 ? -9.174 -0.959 4.169 1.00 95.06 89 ILE A CA 1
ATOM 713 C C . ILE A 1 89 ? -8.684 -2.345 3.756 1.00 95.06 89 ILE A C 1
ATOM 715 O O . ILE A 1 89 ? -9.325 -3.363 4.017 1.00 95.06 89 ILE A O 1
ATOM 719 N N . TYR A 1 90 ? -7.500 -2.366 3.165 1.00 95.62 90 TYR A N 1
ATOM 720 C CA . TYR A 1 90 ? -6.693 -3.540 2.889 1.00 95.62 90 TYR A CA 1
ATOM 721 C C . TYR A 1 90 ? -5.385 -3.443 3.672 1.00 95.62 90 TYR A C 1
ATOM 723 O O . TYR A 1 90 ? -4.732 -2.403 3.683 1.00 95.62 90 TYR A O 1
ATOM 731 N N . GLU A 1 91 ? -5.007 -4.531 4.334 1.00 95.12 91 GLU A N 1
ATOM 732 C CA . GLU A 1 91 ? -3.754 -4.638 5.081 1.00 95.12 91 GLU A CA 1
ATOM 733 C C . GLU A 1 91 ? -2.645 -5.152 4.158 1.00 95.12 91 GLU A C 1
ATOM 735 O O . GLU A 1 91 ? -2.760 -6.233 3.577 1.00 95.12 91 GLU A O 1
ATOM 740 N N . CYS A 1 92 ? -1.559 -4.392 4.044 1.00 94.94 92 CYS A N 1
ATOM 741 C CA . CYS A 1 92 ? -0.343 -4.796 3.353 1.00 94.94 92 CYS A CA 1
ATOM 742 C C . CYS A 1 92 ? 0.741 -5.085 4.394 1.00 94.94 92 CYS A C 1
ATOM 744 O O . CYS A 1 92 ? 1.309 -4.172 5.000 1.00 94.94 92 CYS A O 1
ATOM 746 N N . LYS A 1 93 ? 0.991 -6.373 4.642 1.00 92.12 93 LYS A N 1
ATOM 747 C CA . LYS A 1 93 ? 1.963 -6.827 5.641 1.00 92.12 93 LYS A CA 1
ATOM 748 C C . LYS A 1 93 ? 3.383 -6.724 5.115 1.00 92.12 93 LYS A C 1
ATOM 750 O O . LYS A 1 93 ? 3.629 -6.831 3.915 1.00 92.12 93 LYS A O 1
ATOM 755 N N . ARG A 1 94 ? 4.333 -6.602 6.037 1.00 88.62 94 ARG A N 1
ATOM 756 C CA . ARG A 1 94 ? 5.749 -6.694 5.706 1.00 88.62 94 ARG A CA 1
ATOM 757 C C . ARG A 1 94 ? 6.170 -8.112 5.345 1.00 88.62 94 ARG A C 1
ATOM 759 O O . ARG A 1 94 ? 5.813 -9.086 6.019 1.00 88.62 94 ARG A O 1
ATOM 766 N N . PHE A 1 95 ? 7.002 -8.195 4.315 1.00 84.00 95 PHE A N 1
ATOM 767 C CA . PHE A 1 95 ? 7.736 -9.387 3.930 1.00 84.00 95 PHE A CA 1
ATOM 768 C C . PHE A 1 95 ? 9.236 -9.147 4.079 1.00 84.00 95 PHE A C 1
ATOM 770 O O . PHE A 1 95 ? 9.769 -8.106 3.688 1.00 84.00 95 PHE A O 1
ATOM 777 N N . ASP A 1 96 ? 9.927 -10.113 4.672 1.00 75.00 96 ASP A N 1
ATOM 778 C CA . ASP A 1 96 ? 11.380 -10.115 4.735 1.00 75.00 96 ASP A CA 1
ATOM 779 C C . ASP A 1 96 ? 11.952 -11.031 3.662 1.00 75.00 96 ASP A C 1
ATOM 781 O O . ASP A 1 96 ? 11.775 -12.248 3.694 1.00 75.00 96 ASP A O 1
ATOM 785 N N . LEU A 1 97 ? 12.677 -10.421 2.727 1.00 69.12 97 LEU A N 1
ATOM 786 C CA . LEU A 1 97 ? 13.322 -11.108 1.616 1.00 69.12 97 LEU A CA 1
ATOM 787 C C . LEU A 1 97 ? 14.411 -12.085 2.070 1.00 69.12 97 LEU A C 1
ATOM 789 O O . LEU A 1 97 ? 14.596 -13.113 1.421 1.00 69.12 97 LEU A O 1
ATOM 793 N N . LYS A 1 98 ? 15.108 -11.814 3.186 1.00 69.00 98 LYS A N 1
ATOM 794 C CA . LYS A 1 98 ? 16.173 -12.701 3.683 1.00 69.00 98 LYS A CA 1
ATOM 795 C C . LYS A 1 98 ? 15.602 -13.990 4.254 1.00 69.00 98 LYS A C 1
ATOM 797 O O . LYS A 1 98 ? 16.080 -15.071 3.927 1.00 69.00 98 LYS A O 1
ATOM 802 N N . SER A 1 99 ? 14.593 -13.875 5.115 1.00 67.44 99 SER A N 1
ATOM 803 C CA . SER A 1 99 ? 13.970 -15.034 5.762 1.00 67.44 99 SER A CA 1
ATOM 804 C C . SER A 1 99 ? 12.827 -15.650 4.948 1.00 67.44 99 SER A C 1
ATOM 806 O O . SER A 1 99 ? 12.350 -16.726 5.303 1.00 67.44 99 SER A O 1
ATOM 808 N N . LYS A 1 100 ? 12.388 -14.983 3.869 1.00 68.50 100 LYS A N 1
ATOM 809 C CA . LYS A 1 100 ? 11.188 -15.299 3.074 1.00 68.50 100 LYS A CA 1
ATOM 810 C C . LYS A 1 100 ? 9.923 -15.455 3.930 1.00 68.50 100 LYS A C 1
ATOM 812 O O . LYS A 1 100 ? 9.017 -16.214 3.585 1.00 68.50 100 LYS A O 1
ATOM 817 N N . LYS A 1 101 ? 9.866 -14.760 5.069 1.00 65.94 101 LYS A N 1
ATOM 818 C CA . LYS A 1 101 ? 8.754 -14.815 6.024 1.00 65.94 101 LYS A CA 1
ATOM 819 C C . LYS A 1 101 ? 8.030 -13.479 6.067 1.00 65.94 101 LYS A C 1
ATOM 821 O O . LYS A 1 101 ? 8.640 -12.414 5.973 1.00 65.94 101 LYS A O 1
ATOM 826 N N . SER A 1 102 ? 6.717 -13.543 6.271 1.00 64.25 102 SER A N 1
ATOM 827 C CA . SER A 1 102 ? 5.982 -12.365 6.719 1.00 64.25 102 SER A CA 1
ATOM 828 C C . SER A 1 102 ? 6.397 -12.064 8.158 1.00 64.25 102 SER A C 1
ATOM 830 O O . SER A 1 102 ? 6.349 -12.947 9.017 1.00 64.25 102 SER A O 1
ATOM 832 N N . ILE A 1 103 ? 6.851 -10.836 8.403 1.00 62.06 103 ILE A N 1
ATOM 833 C CA . ILE A 1 103 ? 7.265 -10.393 9.734 1.00 62.06 103 ILE A CA 1
ATOM 834 C C . ILE A 1 103 ? 6.092 -9.674 10.391 1.00 62.06 103 ILE A C 1
ATOM 836 O O . ILE A 1 103 ? 5.500 -8.765 9.812 1.00 62.06 103 ILE A O 1
ATOM 840 N N . ALA A 1 104 ? 5.786 -10.054 11.630 1.00 64.75 104 ALA A N 1
ATOM 841 C CA . ALA A 1 104 ? 4.847 -9.316 12.457 1.00 64.75 104 ALA A CA 1
ATOM 842 C C . ALA A 1 104 ? 5.473 -7.987 12.905 1.00 64.75 104 ALA A C 1
ATOM 844 O O . ALA A 1 104 ? 6.572 -7.969 13.456 1.00 64.75 104 ALA A O 1
ATOM 845 N N . GLY A 1 105 ? 4.767 -6.875 12.703 1.00 78.88 105 GLY A N 1
ATOM 846 C CA . GLY A 1 105 ? 5.163 -5.582 13.258 1.00 78.88 105 GLY A CA 1
ATOM 847 C C . GLY A 1 105 ? 4.750 -4.424 12.371 1.00 78.88 105 GLY A C 1
ATOM 848 O O . GLY A 1 105 ? 3.831 -3.696 12.727 1.00 78.88 105 GLY A O 1
ATOM 849 N N . GLU A 1 106 ? 5.419 -4.274 11.231 1.00 87.19 106 GLU A N 1
ATOM 850 C CA . GLU A 1 106 ? 5.182 -3.178 10.288 1.00 87.19 106 GLU A CA 1
ATOM 851 C C . GLU A 1 106 ? 4.199 -3.583 9.187 1.00 87.19 106 GLU A C 1
ATOM 853 O O . GLU A 1 106 ? 4.260 -4.687 8.640 1.00 87.19 106 GLU A O 1
ATOM 858 N N . GLN A 1 107 ? 3.291 -2.670 8.869 1.00 92.19 107 GLN A N 1
ATOM 859 C CA . GLN A 1 107 ? 2.263 -2.836 7.851 1.00 92.19 107 GLN A CA 1
ATOM 860 C C . GLN A 1 107 ? 1.812 -1.470 7.333 1.00 92.19 107 GLN A C 1
ATOM 862 O O . GLN A 1 107 ? 1.912 -0.467 8.042 1.00 92.19 107 GLN A O 1
ATOM 867 N N . LYS A 1 108 ? 1.264 -1.454 6.122 1.00 95.38 108 LYS A N 1
ATOM 868 C CA . LYS A 1 108 ? 0.524 -0.317 5.564 1.00 95.38 108 LYS A CA 1
ATOM 869 C C . LYS A 1 108 ? -0.956 -0.684 5.452 1.00 95.38 108 LYS A C 1
ATOM 871 O O . LYS A 1 108 ? -1.298 -1.854 5.265 1.00 95.38 108 LYS A O 1
ATOM 876 N N . TYR A 1 109 ? -1.831 0.312 5.547 1.00 96.94 109 TYR A N 1
ATOM 877 C CA . TYR A 1 109 ? -3.256 0.162 5.247 1.00 96.94 109 TYR A CA 1
ATOM 878 C C . TYR A 1 109 ? -3.607 0.991 4.018 1.00 96.94 109 TYR A C 1
ATOM 880 O O . TYR A 1 109 ? -3.385 2.198 4.016 1.00 96.94 109 TYR A O 1
ATOM 888 N N . TYR A 1 110 ? -4.162 0.353 2.991 1.00 97.44 110 TYR A N 1
ATOM 889 C CA . TYR A 1 110 ? -4.651 1.023 1.785 1.00 97.44 110 TYR A CA 1
ATOM 890 C C . TYR A 1 110 ? -6.171 1.058 1.782 1.00 97.44 110 TYR A C 1
ATOM 892 O O . TYR A 1 110 ? -6.823 0.129 2.252 1.00 97.44 110 TYR A O 1
ATOM 900 N N . LEU A 1 111 ? -6.749 2.118 1.241 1.00 96.00 111 LEU A N 1
ATOM 901 C CA . LEU A 1 111 ? -8.186 2.262 1.100 1.00 96.00 111 LEU A CA 1
ATOM 902 C C . LEU A 1 111 ? -8.702 1.377 -0.028 1.00 96.00 111 LEU A C 1
ATOM 904 O O . LEU A 1 111 ? -8.085 1.228 -1.089 1.00 96.00 111 LEU A O 1
ATOM 908 N N . ALA A 1 112 ? -9.878 0.802 0.192 1.00 92.88 112 ALA A N 1
ATOM 909 C CA . ALA A 1 112 ? -10.564 0.078 -0.860 1.00 92.88 112 ALA A CA 1
ATOM 910 C C . ALA A 1 112 ? -11.068 0.992 -1.974 1.00 92.88 112 ALA A C 1
ATOM 912 O O . ALA A 1 112 ? -11.095 0.549 -3.127 1.00 92.88 112 ALA A O 1
ATOM 913 N N . ASP A 1 113 ? -11.419 2.221 -1.599 1.00 91.00 113 ASP A N 1
ATOM 914 C CA . ASP A 1 113 ? -11.856 3.316 -2.448 1.00 91.00 113 ASP A CA 1
ATOM 915 C C . ASP A 1 113 ? -11.340 4.638 -1.850 1.00 91.00 113 ASP A C 1
ATOM 917 O O . ASP A 1 113 ? -11.502 4.890 -0.652 1.00 91.00 113 ASP A O 1
ATOM 921 N N . LEU A 1 114 ? -10.697 5.477 -2.665 1.00 90.50 114 LEU A N 1
ATOM 922 C CA . LEU A 1 114 ? -10.180 6.778 -2.222 1.00 90.50 114 LEU A CA 1
ATOM 923 C C . LEU A 1 114 ? -11.308 7.760 -1.864 1.00 90.50 114 LEU A C 1
ATOM 925 O O . LEU A 1 114 ? -11.083 8.699 -1.104 1.00 90.50 114 LEU A O 1
ATOM 929 N N . GLY A 1 115 ? -12.533 7.518 -2.336 1.00 88.62 115 GLY A N 1
ATOM 930 C CA . GLY A 1 115 ? -13.733 8.263 -1.971 1.00 88.62 115 GLY A CA 1
ATOM 931 C C . GLY A 1 115 ? -14.011 8.269 -0.469 1.00 88.62 115 GLY A C 1
ATOM 932 O O . GLY A 1 115 ? -14.572 9.242 0.030 1.00 88.62 115 GLY A O 1
ATOM 933 N N . PHE A 1 116 ? -13.554 7.260 0.287 1.00 88.12 116 PHE A N 1
ATOM 934 C CA . PHE A 1 116 ? -13.636 7.295 1.751 1.00 88.12 116 PHE A CA 1
ATOM 935 C C . PHE A 1 116 ? -12.863 8.475 2.344 1.00 88.12 116 PHE A C 1
ATOM 937 O O . PHE A 1 116 ? -13.350 9.100 3.282 1.00 88.12 116 PHE A O 1
ATOM 944 N N . TRP A 1 117 ? -11.693 8.804 1.791 1.00 90.25 117 TRP A N 1
ATOM 945 C CA . TRP A 1 117 ? -10.905 9.941 2.255 1.00 90.25 117 TRP A CA 1
ATOM 946 C C . TRP A 1 117 ? -11.625 11.261 1.973 1.00 90.25 117 TRP A C 1
ATOM 948 O O . TRP A 1 117 ? -11.783 12.069 2.886 1.00 90.25 117 TRP A O 1
ATOM 958 N N . PHE A 1 118 ? -12.130 11.443 0.748 1.00 85.38 118 PHE A N 1
ATOM 959 C CA . PHE A 1 118 ? -12.851 12.656 0.341 1.00 85.38 118 PHE A CA 1
ATOM 960 C C . PHE A 1 118 ? -14.182 12.841 1.077 1.00 85.38 118 PHE A C 1
ATOM 962 O O . PHE A 1 118 ? -14.596 13.964 1.333 1.00 85.38 118 PHE A O 1
ATOM 969 N N . ALA A 1 119 ? -14.854 11.754 1.460 1.00 84.12 119 ALA A N 1
ATOM 970 C CA . ALA A 1 119 ? -16.082 11.835 2.248 1.00 84.12 119 ALA A CA 1
ATOM 971 C C . ALA A 1 119 ? -15.837 12.295 3.697 1.00 84.12 119 ALA A C 1
ATOM 973 O O . ALA A 1 119 ? -16.752 12.802 4.342 1.00 84.12 119 ALA A O 1
ATOM 974 N N . MET A 1 120 ? -14.623 12.092 4.218 1.00 79.62 120 MET A N 1
ATOM 975 C CA . MET A 1 120 ? -14.250 12.378 5.607 1.00 79.62 120 MET A CA 1
ATOM 976 C C . MET A 1 120 ? -13.380 13.627 5.777 1.00 79.62 120 MET A C 1
ATOM 978 O O . MET A 1 120 ? -13.195 14.080 6.904 1.00 79.62 120 MET A O 1
ATOM 982 N N . ASN A 1 121 ? -12.848 14.186 4.691 1.00 79.62 121 ASN A N 1
ATOM 983 C CA . ASN A 1 121 ? -11.989 15.363 4.720 1.00 79.62 121 ASN A CA 1
ATOM 984 C C . ASN A 1 121 ? -12.516 16.405 3.735 1.00 79.62 121 ASN A C 1
ATOM 986 O O . ASN A 1 121 ? -12.739 16.111 2.566 1.00 79.62 121 ASN A O 1
ATOM 990 N N . THR A 1 122 ? -12.696 17.635 4.213 1.00 68.50 122 THR A N 1
ATOM 991 C CA . THR A 1 122 ? -13.149 18.771 3.394 1.00 68.50 122 THR A CA 1
ATOM 992 C C . THR A 1 122 ? -11.995 19.614 2.850 1.00 68.50 122 THR A C 1
ATOM 994 O O . THR A 1 122 ? -12.227 20.509 2.043 1.00 68.50 122 THR A O 1
ATOM 997 N N . ASP A 1 123 ? -10.765 19.368 3.310 1.00 70.75 123 ASP A N 1
ATOM 998 C CA . ASP A 1 123 ? -9.550 20.010 2.799 1.00 70.75 123 ASP A CA 1
ATOM 999 C C . ASP A 1 123 ? -8.927 19.143 1.693 1.00 70.75 123 ASP A C 1
ATOM 1001 O O . ASP A 1 123 ? -8.933 17.920 1.781 1.00 70.75 123 ASP A O 1
ATOM 1005 N N . ASN A 1 124 ? -8.353 19.765 0.665 1.00 67.62 124 ASN A N 1
ATOM 1006 C CA . ASN A 1 124 ? -7.807 19.100 -0.524 1.00 67.62 124 ASN A CA 1
ATOM 1007 C C . ASN A 1 124 ? -6.327 18.690 -0.376 1.00 67.62 124 ASN A C 1
ATOM 1009 O O . ASN A 1 124 ? -5.642 18.428 -1.367 1.00 67.62 124 ASN A O 1
ATOM 1013 N N . ARG A 1 125 ? -5.804 18.624 0.853 1.00 82.81 125 ARG A N 1
ATOM 1014 C CA . ARG A 1 125 ? -4.396 18.293 1.147 1.00 82.81 125 ARG A CA 1
ATOM 1015 C C . ARG A 1 125 ? -4.160 16.791 1.303 1.00 82.81 125 ARG A C 1
ATOM 1017 O O . ARG A 1 125 ? -3.652 16.331 2.323 1.00 82.81 125 ARG A O 1
ATOM 1024 N N . ILE A 1 126 ? -4.532 16.013 0.292 1.00 87.50 126 ILE A N 1
ATOM 1025 C CA . ILE A 1 126 ? -4.235 14.578 0.267 1.00 87.50 126 ILE A CA 1
ATOM 1026 C C . ILE A 1 126 ? -2.757 14.335 -0.076 1.00 87.50 126 ILE A C 1
ATOM 1028 O O . ILE A 1 126 ? -2.176 15.023 -0.917 1.00 87.50 126 ILE A O 1
ATOM 1032 N N . ASN A 1 127 ? -2.134 13.336 0.554 1.00 90.81 127 ASN A N 1
ATOM 1033 C CA . ASN A 1 127 ? -0.787 12.913 0.180 1.00 90.81 127 ASN A CA 1
ATOM 1034 C C . ASN A 1 127 ? -0.832 12.146 -1.153 1.00 90.81 127 ASN A C 1
ATOM 1036 O O . ASN A 1 127 ? -1.228 10.981 -1.197 1.00 90.81 127 ASN A O 1
ATOM 1040 N N . TYR A 1 128 ? -0.401 12.794 -2.237 1.00 91.25 128 TYR A N 1
ATOM 1041 C CA . TYR A 1 128 ? -0.386 12.194 -3.575 1.00 91.25 128 TYR A CA 1
ATOM 1042 C C . TYR A 1 128 ? 0.508 10.950 -3.690 1.00 91.25 128 TYR A C 1
ATOM 1044 O O . TYR A 1 128 ? 0.192 10.068 -4.483 1.00 91.25 128 TYR A O 1
ATOM 1052 N N . GLY A 1 129 ? 1.574 10.840 -2.889 1.00 93.50 129 GLY A N 1
ATOM 1053 C CA . GLY A 1 129 ? 2.395 9.627 -2.826 1.00 93.50 129 GLY A CA 1
ATOM 1054 C C . GLY A 1 129 ? 1.571 8.431 -2.346 1.00 93.50 129 GLY A C 1
ATOM 1055 O O . GLY A 1 129 ? 1.441 7.445 -3.069 1.00 93.50 129 GLY A O 1
ATOM 1056 N N . SER A 1 130 ? 0.891 8.575 -1.202 1.00 95.06 130 SER A N 1
ATOM 1057 C CA . SER A 1 130 ? -0.023 7.548 -0.678 1.00 95.06 130 SER A CA 1
ATOM 1058 C C . SER A 1 130 ? -1.144 7.207 -1.661 1.00 95.06 130 SER A C 1
ATOM 1060 O O . SER A 1 130 ? -1.527 6.045 -1.783 1.00 95.06 130 SER A O 1
ATOM 1062 N N . VAL A 1 131 ? -1.677 8.203 -2.380 1.00 96.00 131 VAL A N 1
ATOM 1063 C CA . VAL A 1 131 ? -2.706 7.996 -3.413 1.00 96.00 131 VAL A CA 1
ATOM 1064 C C . VAL A 1 131 ? -2.187 7.113 -4.543 1.00 96.00 131 VAL A C 1
ATOM 1066 O O . VAL A 1 131 ? -2.851 6.141 -4.902 1.00 96.00 131 VAL A O 1
ATOM 1069 N N . LEU A 1 132 ? -1.011 7.424 -5.094 1.00 97.25 132 LEU A N 1
ATOM 1070 C CA . LEU A 1 132 ? -0.422 6.640 -6.178 1.00 97.25 132 LEU A CA 1
ATOM 1071 C C . LEU A 1 132 ? -0.072 5.227 -5.719 1.00 97.25 132 LEU A C 1
ATOM 1073 O O . LEU A 1 132 ? -0.408 4.273 -6.419 1.00 97.25 132 LEU A O 1
ATOM 1077 N N . GLU A 1 133 ? 0.507 5.072 -4.526 1.00 97.75 133 GLU A N 1
ATOM 1078 C CA . GLU A 1 133 ? 0.728 3.753 -3.929 1.00 97.75 133 GLU A CA 1
ATOM 1079 C C . GLU A 1 133 ? -0.584 2.963 -3.827 1.00 97.75 133 GLU A C 1
ATOM 1081 O O . GLU A 1 133 ? -0.640 1.799 -4.218 1.00 97.75 133 GLU A O 1
ATOM 1086 N N . ASN A 1 134 ? -1.666 3.590 -3.355 1.00 97.94 134 ASN A N 1
ATOM 1087 C CA . ASN A 1 134 ? -2.971 2.943 -3.241 1.00 97.94 134 ASN A CA 1
ATOM 1088 C C . ASN A 1 134 ? -3.520 2.516 -4.609 1.00 97.94 134 ASN A C 1
ATOM 1090 O O . ASN A 1 134 ? -4.123 1.448 -4.723 1.00 97.94 134 ASN A O 1
ATOM 1094 N N . ILE A 1 135 ? -3.349 3.343 -5.642 1.00 98.12 135 ILE A N 1
ATOM 1095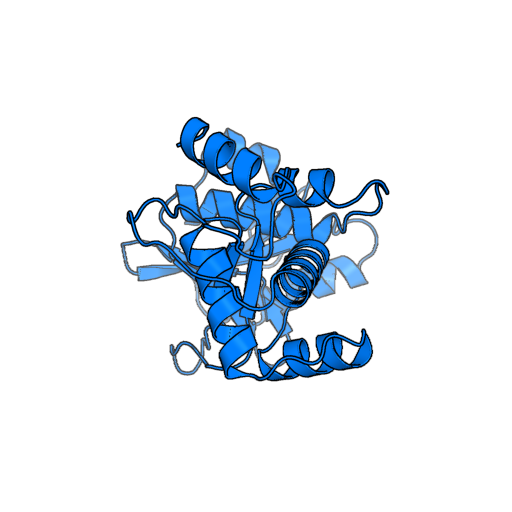 C CA . ILE A 1 135 ? -3.779 3.039 -7.012 1.00 98.12 135 ILE A CA 1
ATOM 1096 C C . ILE A 1 135 ? -3.002 1.830 -7.546 1.00 98.12 135 ILE A C 1
ATOM 1098 O O . ILE A 1 135 ? -3.613 0.862 -8.004 1.00 98.12 135 ILE A O 1
ATOM 1102 N N . VAL A 1 136 ? -1.673 1.839 -7.413 1.00 98.38 136 VAL A N 1
ATOM 1103 C CA . VAL A 1 136 ? -0.797 0.728 -7.820 1.00 98.38 136 VAL A CA 1
ATOM 1104 C C . VAL A 1 136 ? -1.136 -0.550 -7.054 1.00 98.38 136 VAL A C 1
ATOM 1106 O O . VAL A 1 136 ? -1.301 -1.603 -7.671 1.00 98.38 136 VAL A O 1
ATOM 1109 N N . TYR A 1 137 ? -1.336 -0.462 -5.736 1.00 98.19 137 TYR A N 1
ATOM 1110 C CA . TYR A 1 137 ? -1.765 -1.582 -4.900 1.00 98.19 137 TYR A CA 1
ATOM 1111 C C . TYR A 1 137 ? -3.065 -2.203 -5.426 1.00 98.19 137 TYR A C 1
ATOM 1113 O O . TYR A 1 137 ? -3.151 -3.413 -5.633 1.00 98.19 137 TYR A O 1
ATOM 1121 N N . LYS A 1 138 ? -4.084 -1.378 -5.694 1.00 97.62 138 LYS A N 1
ATOM 1122 C CA . LYS A 1 138 ? -5.387 -1.842 -6.194 1.00 97.62 138 LYS A CA 1
ATOM 1123 C C . LYS A 1 138 ? -5.284 -2.502 -7.565 1.00 97.62 138 LYS A C 1
ATOM 1125 O O . LYS A 1 138 ? -5.956 -3.510 -7.786 1.00 97.62 138 LYS A O 1
ATOM 1130 N N . TYR A 1 139 ? -4.453 -1.963 -8.451 1.00 98.19 139 TYR A N 1
ATOM 1131 C CA . TYR A 1 139 ? -4.203 -2.540 -9.768 1.00 98.19 139 TYR A CA 1
ATOM 1132 C C . TYR A 1 139 ? -3.482 -3.891 -9.678 1.00 98.19 139 TYR A C 1
ATOM 1134 O O . TYR A 1 139 ? -3.920 -4.875 -10.264 1.00 98.19 139 TYR A O 1
ATOM 1142 N N . ALA A 1 140 ? -2.428 -3.995 -8.870 1.00 98.00 140 ALA A N 1
ATOM 1143 C CA . ALA A 1 140 ? -1.737 -5.265 -8.671 1.00 98.00 140 ALA A CA 1
ATOM 1144 C C . ALA A 1 140 ? -2.661 -6.333 -8.039 1.00 98.00 140 ALA A C 1
ATOM 1146 O O . ALA A 1 140 ? -2.670 -7.484 -8.479 1.00 98.00 140 ALA A O 1
ATOM 1147 N N . ILE A 1 141 ? -3.516 -5.963 -7.076 1.00 96.31 141 ILE A N 1
ATOM 1148 C CA . ILE A 1 141 ? -4.530 -6.885 -6.535 1.00 96.31 141 ILE A CA 1
ATOM 1149 C C . ILE A 1 141 ? -5.521 -7.327 -7.622 1.00 96.31 141 ILE A C 1
ATOM 1151 O O . ILE A 1 141 ? -5.860 -8.509 -7.676 1.00 96.31 141 ILE A O 1
ATOM 1155 N N . SER A 1 142 ? -5.984 -6.425 -8.497 1.00 95.94 142 SER A N 1
ATOM 1156 C CA . SER A 1 142 ? -6.933 -6.791 -9.563 1.00 95.94 142 SER A CA 1
ATOM 1157 C C . SER A 1 142 ? -6.319 -7.729 -10.607 1.00 95.94 142 SER A C 1
ATOM 1159 O O . SER A 1 142 ? -7.031 -8.555 -11.177 1.00 95.94 142 SER A O 1
ATOM 1161 N N . LYS A 1 143 ? -4.995 -7.672 -10.789 1.00 96.56 143 LYS A N 1
ATOM 1162 C CA . LYS A 1 143 ? -4.205 -8.616 -11.593 1.00 96.56 143 LYS A CA 1
ATOM 1163 C C . LYS A 1 143 ? -3.891 -9.941 -10.885 1.00 96.56 143 LYS A C 1
ATOM 1165 O O . LYS A 1 143 ? -3.368 -10.867 -11.498 1.00 96.56 143 LYS A O 1
ATOM 1170 N N . GLY A 1 144 ? -4.263 -10.081 -9.613 1.00 95.94 144 GLY A N 1
ATOM 1171 C CA . GLY A 1 144 ? -4.121 -11.323 -8.853 1.00 95.94 144 GLY A CA 1
ATOM 1172 C C . GLY A 1 144 ? -2.761 -11.513 -8.181 1.00 95.94 144 GLY A C 1
ATOM 1173 O O . GLY A 1 144 ? -2.440 -12.641 -7.802 1.00 95.94 144 GLY A O 1
ATOM 1174 N N . TYR A 1 145 ? -1.979 -10.443 -8.013 1.00 97.25 145 TYR A N 1
ATOM 1175 C CA . TYR A 1 145 ? -0.735 -10.493 -7.247 1.00 97.25 145 TYR A CA 1
ATOM 1176 C C . TYR A 1 145 ? -1.011 -10.559 -5.742 1.00 97.25 145 TYR A C 1
ATOM 1178 O O . TYR A 1 145 ? -1.907 -9.900 -5.213 1.00 97.25 145 TYR A O 1
ATOM 1186 N N . SER A 1 146 ? -0.184 -11.320 -5.026 1.00 95.44 146 SER A N 1
ATOM 1187 C CA . SER A 1 146 ? 0.003 -11.131 -3.586 1.00 95.44 146 SER A CA 1
ATOM 1188 C C . SER A 1 146 ? 0.984 -9.985 -3.366 1.00 95.44 146 SER A C 1
ATOM 1190 O O . SER A 1 146 ? 2.009 -9.928 -4.040 1.00 95.44 146 SER A O 1
ATOM 1192 N N . ILE A 1 147 ? 0.692 -9.090 -2.424 1.00 95.88 147 ILE A N 1
ATOM 1193 C CA . ILE A 1 147 ? 1.469 -7.862 -2.217 1.00 95.88 147 ILE A CA 1
ATOM 1194 C C . ILE A 1 147 ? 1.976 -7.805 -0.782 1.00 95.88 147 ILE A C 1
ATOM 1196 O O . ILE A 1 147 ? 1.273 -8.181 0.159 1.00 95.88 147 ILE A O 1
ATOM 1200 N N . SER A 1 148 ? 3.204 -7.339 -0.601 1.00 94.31 148 SER A N 1
ATOM 1201 C CA . SER A 1 148 ? 3.785 -7.061 0.711 1.00 94.31 148 SER A CA 1
ATOM 1202 C C . SER A 1 148 ? 4.713 -5.857 0.647 1.00 94.31 148 SER A C 1
ATOM 1204 O O . SER A 1 148 ? 5.311 -5.611 -0.393 1.00 94.31 148 SER A O 1
ATOM 1206 N N . ILE A 1 149 ? 4.884 -5.144 1.760 1.00 92.50 149 ILE A N 1
ATOM 1207 C CA . ILE A 1 149 ? 5.927 -4.112 1.865 1.00 92.50 149 ILE A CA 1
ATOM 1208 C C . ILE A 1 149 ? 7.292 -4.771 2.091 1.00 92.50 149 ILE A C 1
ATOM 1210 O O . ILE A 1 149 ? 7.397 -5.755 2.835 1.00 92.50 149 ILE A O 1
ATOM 1214 N N . GLY A 1 150 ? 8.337 -4.247 1.453 1.00 85.25 150 GLY A N 1
ATOM 1215 C CA . GLY A 1 150 ? 9.685 -4.809 1.500 1.00 85.25 150 GLY A CA 1
ATOM 1216 C C . GLY A 1 150 ? 10.677 -3.943 2.263 1.00 85.25 150 GLY A C 1
ATOM 1217 O O . GLY A 1 150 ? 10.611 -2.721 2.220 1.00 85.25 150 GLY A O 1
ATOM 1218 N N . ARG A 1 151 ? 11.664 -4.567 2.920 1.00 83.31 151 ARG A N 1
ATOM 1219 C CA . ARG A 1 151 ? 12.889 -3.866 3.344 1.00 83.31 151 ARG A CA 1
ATOM 1220 C C . ARG A 1 151 ? 14.134 -4.518 2.766 1.00 83.31 151 ARG A C 1
ATOM 1222 O O . ARG A 1 151 ? 14.343 -5.719 2.927 1.00 83.31 151 ARG A O 1
ATOM 1229 N N . ILE A 1 152 ? 15.000 -3.694 2.186 1.00 78.19 152 ILE A N 1
ATOM 1230 C CA . ILE A 1 152 ? 16.315 -4.068 1.673 1.00 78.19 152 ILE A CA 1
ATOM 1231 C C . ILE A 1 152 ? 17.371 -3.362 2.521 1.00 78.19 152 ILE A C 1
ATOM 1233 O O . ILE A 1 152 ? 17.717 -2.191 2.335 1.00 78.19 152 ILE A O 1
ATOM 1237 N N . GLY A 1 153 ? 17.855 -4.077 3.538 1.00 78.75 153 GLY A N 1
ATOM 1238 C CA . GLY A 1 153 ? 18.667 -3.478 4.595 1.00 78.75 153 GLY A CA 1
ATOM 1239 C C . GLY A 1 153 ? 17.841 -2.476 5.405 1.00 78.75 153 GLY A C 1
ATOM 1240 O O . GLY A 1 153 ? 16.924 -2.873 6.120 1.00 78.75 153 GLY A O 1
ATOM 1241 N N . LYS A 1 154 ? 18.180 -1.186 5.296 1.00 81.00 154 LYS A N 1
ATOM 1242 C CA . LYS A 1 154 ? 17.451 -0.079 5.942 1.00 81.00 154 LYS A CA 1
ATOM 1243 C C . LYS A 1 154 ? 16.451 0.620 5.017 1.00 81.00 154 LYS A C 1
ATOM 1245 O O . LYS A 1 154 ? 15.687 1.444 5.499 1.00 81.00 154 LYS A O 1
ATOM 1250 N N . LEU A 1 155 ? 16.488 0.329 3.718 1.00 83.62 155 LEU A N 1
ATOM 1251 C CA . LEU A 1 155 ? 15.626 0.982 2.740 1.00 83.62 155 LEU A CA 1
ATOM 1252 C C . LEU A 1 155 ? 14.310 0.224 2.611 1.00 83.62 155 LEU A C 1
ATOM 1254 O O . LEU A 1 155 ? 14.306 -1.008 2.630 1.00 83.62 155 LEU A O 1
ATOM 1258 N N . GLU A 1 156 ? 13.215 0.962 2.501 1.00 85.94 156 GLU A N 1
ATOM 1259 C CA . GLU A 1 156 ? 11.897 0.416 2.198 1.00 85.94 156 GLU A CA 1
ATOM 1260 C C . GLU A 1 156 ? 11.728 0.343 0.678 1.00 85.94 156 GLU A C 1
ATOM 1262 O O . GLU A 1 156 ? 12.191 1.225 -0.036 1.00 85.94 156 GLU A O 1
ATOM 1267 N N . CYS A 1 157 ? 11.135 -0.745 0.201 1.00 91.81 157 CYS A N 1
ATOM 1268 C CA . CYS A 1 157 ? 10.606 -0.862 -1.151 1.00 91.81 157 CYS A CA 1
ATOM 1269 C C . CYS A 1 157 ? 9.094 -0.977 -1.005 1.00 91.81 157 CYS A C 1
ATOM 1271 O O . CYS A 1 157 ? 8.629 -1.807 -0.209 1.00 91.81 157 CYS A O 1
ATOM 1273 N N . ASP A 1 158 ? 8.352 -0.149 -1.739 1.00 94.81 158 ASP A N 1
ATOM 1274 C CA . ASP A 1 158 ? 6.910 -0.006 -1.525 1.00 94.81 158 ASP A CA 1
ATOM 1275 C C . ASP A 1 158 ? 6.181 -1.336 -1.674 1.00 94.81 158 ASP A C 1
ATOM 1277 O O . ASP A 1 158 ? 5.414 -1.718 -0.786 1.00 94.81 158 ASP A O 1
ATOM 1281 N N . PHE A 1 159 ? 6.473 -2.080 -2.748 1.00 96.31 159 PHE A N 1
ATOM 1282 C CA . PHE A 1 159 ? 5.857 -3.378 -2.984 1.00 96.31 159 PHE A CA 1
ATOM 1283 C C . PHE A 1 159 ? 6.837 -4.451 -3.445 1.00 96.31 159 PHE A C 1
ATOM 1285 O O . PHE A 1 159 ? 7.570 -4.312 -4.423 1.00 96.31 159 PHE A O 1
ATOM 1292 N N . ILE A 1 160 ? 6.736 -5.594 -2.778 1.00 95.25 160 ILE A N 1
ATOM 1293 C CA . ILE A 1 160 ? 7.140 -6.899 -3.277 1.00 95.25 160 ILE A CA 1
ATOM 1294 C C . ILE A 1 160 ? 5.861 -7.584 -3.752 1.00 95.25 160 ILE A C 1
ATOM 1296 O O . ILE A 1 160 ? 4.975 -7.907 -2.953 1.00 95.25 160 ILE A O 1
ATOM 1300 N N . LEU A 1 161 ? 5.765 -7.786 -5.058 1.00 96.50 161 LEU A N 1
ATOM 1301 C CA . LEU A 1 161 ? 4.670 -8.494 -5.700 1.00 96.50 161 LEU A CA 1
ATOM 1302 C C . LEU A 1 161 ? 5.053 -9.955 -5.883 1.00 96.50 161 LEU A C 1
ATOM 1304 O O . LEU A 1 161 ? 6.211 -10.266 -6.153 1.00 96.50 161 LEU A O 1
ATOM 1308 N N . ARG A 1 162 ? 4.072 -10.846 -5.759 1.00 95.31 162 ARG A N 1
ATOM 1309 C CA . ARG A 1 162 ? 4.220 -12.261 -6.087 1.00 95.31 162 ARG A CA 1
ATOM 1310 C C . ARG A 1 162 ? 3.046 -12.736 -6.927 1.00 95.31 162 ARG A C 1
ATOM 1312 O O . ARG A 1 162 ? 1.898 -12.604 -6.494 1.00 95.31 162 ARG A O 1
ATOM 1319 N N . ASP A 1 163 ? 3.335 -13.272 -8.105 1.00 95.50 163 ASP A N 1
ATOM 1320 C CA . ASP A 1 163 ? 2.320 -13.819 -9.005 1.00 95.50 163 ASP A CA 1
ATOM 1321 C C . ASP A 1 163 ? 1.846 -15.220 -8.554 1.00 95.50 163 ASP A C 1
ATOM 1323 O O . ASP A 1 163 ? 2.280 -15.767 -7.533 1.00 95.50 163 ASP A O 1
ATOM 1327 N N . LYS A 1 164 ? 0.933 -15.822 -9.324 1.00 93.19 164 LYS A N 1
ATOM 1328 C CA . LYS A 1 164 ? 0.425 -17.181 -9.061 1.00 93.19 164 LYS A CA 1
ATOM 1329 C C . LYS A 1 164 ? 1.466 -18.279 -9.310 1.00 93.19 164 LYS A C 1
ATOM 1331 O O . LYS A 1 164 ? 1.324 -19.368 -8.763 1.00 93.19 164 LYS A O 1
ATOM 1336 N N . ALA A 1 165 ? 2.483 -17.999 -10.123 1.00 94.25 165 ALA A N 1
ATOM 1337 C CA . ALA A 1 165 ? 3.595 -18.895 -10.422 1.00 94.25 165 ALA A CA 1
ATOM 1338 C C . ALA A 1 165 ? 4.762 -18.741 -9.427 1.00 94.25 165 ALA A C 1
ATOM 1340 O O . ALA A 1 165 ? 5.794 -19.387 -9.588 1.00 94.25 165 ALA A O 1
ATOM 1341 N N . MET A 1 166 ? 4.578 -17.948 -8.364 1.00 91.12 166 MET A N 1
ATOM 1342 C CA . MET A 1 166 ? 5.564 -17.674 -7.318 1.00 91.12 166 MET A CA 1
ATOM 1343 C C . MET A 1 166 ? 6.777 -16.854 -7.781 1.00 91.12 166 MET A C 1
ATOM 1345 O O . MET A 1 166 ? 7.769 -16.786 -7.049 1.00 91.12 166 MET A O 1
ATOM 1349 N N . ASN A 1 167 ? 6.686 -16.186 -8.933 1.00 93.88 167 ASN A N 1
ATOM 1350 C CA . ASN A 1 167 ? 7.670 -15.198 -9.362 1.00 93.88 167 ASN A CA 1
ATOM 1351 C C . ASN A 1 167 ? 7.464 -13.893 -8.601 1.00 93.88 167 ASN A C 1
ATOM 1353 O O . ASN A 1 167 ? 6.338 -13.545 -8.233 1.00 93.88 167 ASN A O 1
ATOM 1357 N N . TYR A 1 168 ? 8.557 -13.168 -8.383 1.00 94.50 168 TYR A N 1
ATOM 1358 C CA . TYR A 1 168 ? 8.533 -11.886 -7.694 1.00 94.50 168 TYR A CA 1
ATOM 1359 C C . TYR A 1 168 ? 8.686 -10.725 -8.670 1.00 94.50 168 TYR A C 1
ATOM 1361 O O . TYR A 1 168 ? 9.299 -10.866 -9.723 1.00 94.50 168 TYR A O 1
ATOM 1369 N N . ALA A 1 169 ? 8.176 -9.565 -8.273 1.00 96.88 169 ALA A N 1
ATOM 1370 C CA . ALA A 1 169 ? 8.524 -8.282 -8.863 1.00 96.88 169 ALA A CA 1
ATOM 1371 C C . ALA A 1 169 ? 8.658 -7.233 -7.760 1.00 96.88 169 ALA A C 1
ATOM 1373 O O . ALA A 1 169 ? 7.992 -7.318 -6.724 1.00 96.88 169 ALA A O 1
ATOM 1374 N N . TYR A 1 170 ? 9.509 -6.240 -7.987 1.00 96.88 170 TYR A N 1
ATOM 1375 C CA . TYR A 1 170 ? 9.756 -5.160 -7.036 1.00 96.88 170 TYR A CA 1
ATOM 1376 C C . TYR A 1 170 ? 9.308 -3.841 -7.622 1.00 96.88 170 TYR A C 1
ATOM 1378 O O . TYR A 1 170 ? 9.633 -3.533 -8.768 1.00 96.88 170 TYR A O 1
ATOM 1386 N N . VAL A 1 171 ? 8.573 -3.064 -6.841 1.00 97.88 171 VAL A N 1
ATOM 1387 C CA . VAL A 1 171 ? 7.967 -1.826 -7.312 1.00 97.88 171 VAL A CA 1
ATOM 1388 C C . VAL A 1 171 ? 8.232 -0.724 -6.302 1.00 97.88 171 VAL A C 1
ATOM 1390 O O . VAL A 1 171 ? 7.920 -0.871 -5.121 1.00 97.88 171 VAL A O 1
ATOM 1393 N N . GLN A 1 172 ? 8.786 0.375 -6.801 1.00 97.62 172 GLN A N 1
ATOM 1394 C CA . GLN A 1 172 ? 8.841 1.661 -6.123 1.00 97.62 172 GLN A CA 1
ATOM 1395 C C . GLN A 1 172 ? 7.886 2.628 -6.826 1.00 97.62 172 GLN A C 1
ATOM 1397 O O . GLN A 1 172 ? 7.836 2.656 -8.059 1.00 97.62 172 GLN A O 1
ATOM 1402 N N . VAL A 1 173 ? 7.119 3.404 -6.065 1.00 97.44 173 VAL A N 1
ATOM 1403 C CA . VAL A 1 173 ? 6.126 4.348 -6.580 1.00 97.44 173 VAL A CA 1
ATOM 1404 C C . VAL A 1 173 ? 6.510 5.764 -6.180 1.00 97.44 173 VAL A C 1
ATOM 1406 O O . VAL A 1 173 ? 6.732 6.054 -5.011 1.00 97.44 173 VAL A O 1
ATOM 1409 N N . ALA A 1 174 ? 6.526 6.681 -7.142 1.00 95.62 174 ALA A N 1
ATOM 1410 C CA . ALA A 1 174 ? 6.809 8.083 -6.871 1.00 95.62 174 ALA A CA 1
ATOM 1411 C C . ALA A 1 174 ? 5.872 9.013 -7.641 1.00 95.62 174 ALA A C 1
ATOM 1413 O O . ALA A 1 174 ? 5.415 8.719 -8.742 1.00 95.62 174 ALA A O 1
ATOM 1414 N N . MET A 1 175 ? 5.599 10.186 -7.070 1.00 94.44 175 MET A N 1
ATOM 1415 C CA . MET A 1 175 ? 4.852 11.227 -7.780 1.00 94.44 175 MET A CA 1
ATOM 1416 C C . MET A 1 175 ? 5.650 11.753 -8.974 1.00 94.44 175 MET A C 1
ATOM 1418 O O . MET A 1 175 ? 5.135 11.831 -10.089 1.00 94.44 175 MET A O 1
ATOM 1422 N N . THR A 1 176 ? 6.909 12.091 -8.715 1.00 94.44 176 THR A N 1
ATOM 1423 C CA . THR A 1 176 ? 7.906 12.447 -9.715 1.00 94.44 176 THR A CA 1
ATOM 1424 C C . THR A 1 176 ? 9.296 12.153 -9.159 1.00 94.44 176 THR A C 1
ATOM 1426 O O . THR A 1 176 ? 9.528 12.315 -7.959 1.00 94.44 176 THR A O 1
ATOM 1429 N N . ILE A 1 177 ? 10.212 11.738 -10.026 1.00 93.88 177 ILE A N 1
ATOM 1430 C CA . ILE A 1 177 ? 11.652 11.630 -9.744 1.00 93.88 177 ILE A CA 1
ATOM 1431 C C . ILE A 1 177 ? 12.465 12.726 -10.449 1.00 93.88 177 ILE A C 1
ATOM 1433 O O . ILE A 1 177 ? 13.687 12.735 -10.372 1.00 93.88 177 ILE A O 1
ATOM 1437 N N . MET A 1 178 ? 11.795 13.640 -11.157 1.00 92.19 178 MET A N 1
ATOM 1438 C CA . MET A 1 178 ? 12.437 14.642 -12.017 1.00 92.19 178 MET A CA 1
ATOM 1439 C C . MET A 1 178 ? 12.799 15.935 -11.281 1.00 92.19 178 MET A C 1
ATOM 1441 O O . MET A 1 178 ? 13.475 16.785 -11.852 1.00 92.19 178 MET A O 1
ATOM 1445 N N . ASN A 1 179 ? 12.349 16.103 -10.034 1.00 88.56 179 ASN A N 1
ATOM 1446 C CA . ASN A 1 179 ? 12.594 17.325 -9.264 1.00 88.56 179 ASN A CA 1
ATOM 1447 C C . ASN A 1 179 ? 14.086 17.558 -9.013 1.00 88.56 179 ASN A C 1
ATOM 1449 O O . ASN A 1 179 ? 14.569 18.680 -9.147 1.00 88.56 179 ASN A O 1
ATOM 1453 N N . ASP A 1 180 ? 14.803 16.505 -8.627 1.00 91.44 180 ASP A N 1
ATOM 1454 C CA . ASP A 1 180 ? 16.219 16.571 -8.302 1.00 91.44 180 ASP A CA 1
ATOM 1455 C C . ASP A 1 180 ? 16.841 15.166 -8.267 1.00 91.44 180 ASP A C 1
ATOM 1457 O O . ASP A 1 180 ? 16.156 14.152 -8.092 1.00 91.44 180 ASP A O 1
ATOM 1461 N N . LYS A 1 181 ? 18.171 15.117 -8.399 1.00 92.25 181 LYS A N 1
ATOM 1462 C CA . LYS A 1 181 ? 18.925 13.860 -8.427 1.00 92.25 181 LYS A CA 1
ATOM 1463 C C . LYS A 1 181 ? 18.847 13.082 -7.109 1.00 92.25 181 LYS A C 1
ATOM 1465 O O . LYS A 1 181 ? 18.910 11.858 -7.130 1.00 92.25 181 LYS A O 1
ATOM 1470 N N . ILE A 1 182 ? 18.678 13.764 -5.974 1.00 94.19 182 ILE A N 1
ATOM 1471 C CA . ILE A 1 182 ? 18.590 13.132 -4.651 1.00 94.19 182 ILE A CA 1
ATOM 1472 C C . ILE A 1 182 ? 17.286 12.336 -4.546 1.00 94.19 182 ILE A C 1
ATOM 1474 O O . ILE A 1 182 ? 17.300 11.202 -4.068 1.00 94.19 182 ILE A O 1
ATOM 1478 N N . THR A 1 183 ? 16.172 12.899 -5.019 1.00 92.31 183 THR A N 1
ATOM 1479 C CA . THR A 1 183 ? 14.879 12.217 -5.104 1.00 92.31 183 THR A CA 1
ATOM 1480 C C . THR A 1 183 ? 14.986 11.005 -6.022 1.00 92.31 183 THR A C 1
ATOM 1482 O O . THR A 1 183 ? 14.623 9.908 -5.609 1.00 92.31 183 THR A O 1
ATOM 1485 N N . GLU A 1 184 ? 15.552 11.165 -7.220 1.00 94.12 184 GLU A N 1
ATOM 1486 C CA . GLU A 1 184 ? 15.781 10.044 -8.136 1.00 94.12 184 GLU A CA 1
ATOM 1487 C C . GLU A 1 184 ? 16.604 8.927 -7.470 1.00 94.12 184 GLU A C 1
ATOM 1489 O O . GLU A 1 184 ? 16.167 7.781 -7.397 1.00 94.12 184 GLU A O 1
ATOM 1494 N N . ASP A 1 185 ? 17.769 9.255 -6.910 1.00 95.38 185 ASP A N 1
ATOM 1495 C CA . ASP A 1 185 ? 18.641 8.277 -6.260 1.00 95.38 185 ASP A CA 1
ATOM 1496 C C . ASP A 1 185 ? 17.962 7.586 -5.077 1.00 95.38 185 ASP A C 1
ATOM 1498 O O . ASP A 1 185 ? 18.152 6.385 -4.877 1.00 95.38 185 ASP A O 1
ATOM 1502 N N . ARG A 1 186 ? 17.128 8.308 -4.321 1.00 94.06 186 ARG A N 1
ATOM 1503 C CA . ARG A 1 186 ? 16.351 7.736 -3.220 1.00 94.06 186 ARG A CA 1
ATOM 1504 C C . ARG A 1 186 ? 15.358 6.684 -3.706 1.00 94.06 186 ARG A C 1
ATOM 1506 O O . ARG A 1 186 ? 15.271 5.640 -3.064 1.00 94.06 186 ARG A O 1
ATOM 1513 N N . GLU A 1 187 ? 14.635 6.939 -4.796 1.00 94.88 187 GLU A N 1
ATOM 1514 C CA . GLU A 1 187 ? 13.631 6.000 -5.317 1.00 94.88 187 GLU A CA 1
ATOM 1515 C C . GLU A 1 187 ? 14.274 4.770 -5.986 1.00 94.88 187 GLU A C 1
ATOM 1517 O O . GLU A 1 187 ? 13.756 3.659 -5.892 1.00 94.88 187 GLU A O 1
ATOM 1522 N N . TYR A 1 188 ? 15.445 4.913 -6.613 1.00 96.25 188 TYR A N 1
ATOM 1523 C CA . TYR A 1 188 ? 16.138 3.772 -7.229 1.00 96.25 188 TYR A CA 1
ATOM 1524 C C . TYR A 1 188 ? 16.944 2.926 -6.230 1.00 96.25 188 TYR A C 1
ATOM 1526 O O . TYR A 1 188 ? 17.051 1.706 -6.393 1.00 96.25 188 TYR A O 1
ATOM 1534 N N . ALA A 1 189 ? 17.489 3.533 -5.171 1.00 95.00 189 ALA A N 1
ATOM 1535 C CA . ALA A 1 189 ? 18.413 2.870 -4.249 1.00 95.00 189 ALA A CA 1
ATOM 1536 C C . ALA A 1 189 ? 17.906 1.557 -3.604 1.00 95.00 189 ALA A C 1
ATOM 1538 O O . ALA A 1 189 ? 18.726 0.648 -3.423 1.00 95.00 189 ALA A O 1
ATOM 1539 N N . PRO A 1 190 ? 16.622 1.398 -3.212 1.00 93.31 190 PRO A N 1
ATOM 1540 C CA . PRO A 1 190 ? 16.126 0.130 -2.679 1.00 93.31 190 PRO A CA 1
ATOM 1541 C C . PRO A 1 190 ? 16.200 -0.994 -3.718 1.00 93.31 190 PRO A C 1
ATOM 1543 O O . PRO A 1 190 ? 16.619 -2.103 -3.386 1.00 93.31 190 PRO A O 1
ATOM 1546 N N . LEU A 1 191 ? 15.842 -0.693 -4.971 1.00 95.19 191 LEU A N 1
ATOM 1547 C CA . LEU A 1 191 ? 15.779 -1.651 -6.075 1.00 95.19 191 LEU A CA 1
ATOM 1548 C C . LEU A 1 191 ? 17.176 -2.068 -6.546 1.00 95.19 191 LEU A C 1
ATOM 1550 O O . LEU A 1 191 ? 17.425 -3.252 -6.755 1.00 95.19 191 LEU A O 1
ATOM 1554 N N . GLU A 1 192 ? 18.113 -1.123 -6.636 1.00 95.12 192 GLU A N 1
ATOM 1555 C CA . GLU A 1 192 ? 19.504 -1.385 -7.045 1.00 95.12 192 GLU A CA 1
ATOM 1556 C C . GLU A 1 192 ? 20.262 -2.283 -6.058 1.00 95.12 192 GLU A C 1
ATOM 1558 O O . GLU A 1 192 ? 21.218 -2.967 -6.423 1.00 95.12 192 GLU A O 1
ATOM 1563 N N . LYS A 1 193 ? 19.831 -2.323 -4.792 1.00 93.00 193 LYS A N 1
ATOM 1564 C CA . LYS A 1 193 ? 20.416 -3.208 -3.773 1.00 93.00 193 LYS A CA 1
ATOM 1565 C C . LYS A 1 193 ? 19.919 -4.650 -3.863 1.00 93.00 193 LYS A C 1
ATOM 1567 O O . LYS A 1 193 ? 20.487 -5.524 -3.199 1.00 93.00 193 LYS A O 1
ATOM 1572 N N . ILE A 1 194 ? 18.872 -4.915 -4.641 1.00 90.94 194 ILE A N 1
ATOM 1573 C CA . ILE A 1 194 ? 18.336 -6.259 -4.845 1.00 90.94 194 ILE A CA 1
ATOM 1574 C C . ILE A 1 194 ? 19.179 -6.962 -5.906 1.00 90.94 194 ILE A C 1
ATOM 1576 O O . ILE A 1 194 ? 19.196 -6.570 -7.067 1.00 90.94 194 ILE A O 1
ATOM 1580 N N . LYS A 1 195 ? 19.868 -8.026 -5.491 1.00 89.69 195 LYS A N 1
ATOM 1581 C CA . LYS A 1 195 ? 20.837 -8.750 -6.328 1.00 89.69 195 LYS A CA 1
ATOM 1582 C C . LYS A 1 195 ? 20.245 -9.882 -7.168 1.00 89.69 195 LYS A C 1
ATOM 1584 O O . LYS A 1 195 ? 20.986 -10.534 -7.892 1.00 89.69 195 LYS A O 1
ATOM 1589 N N . ASP A 1 196 ? 18.960 -10.178 -7.015 1.00 90.50 196 ASP A N 1
ATOM 1590 C CA . ASP A 1 196 ? 18.307 -11.175 -7.860 1.00 90.50 196 ASP A CA 1
ATOM 1591 C C . ASP A 1 196 ? 17.949 -10.598 -9.239 1.00 90.50 196 ASP A C 1
ATOM 1593 O O . ASP A 1 196 ? 18.064 -9.394 -9.488 1.00 90.50 196 ASP A O 1
ATOM 1597 N N . ASN A 1 197 ? 17.467 -11.471 -10.121 1.00 92.94 197 ASN A N 1
ATOM 1598 C CA . ASN A 1 197 ? 17.121 -11.129 -11.498 1.00 92.94 197 ASN A CA 1
ATOM 1599 C C . ASN A 1 197 ? 15.613 -10.932 -11.714 1.00 92.94 197 ASN A C 1
ATOM 1601 O O . ASN A 1 197 ? 15.168 -10.904 -12.857 1.00 92.94 197 ASN A O 1
ATOM 1605 N N . TYR A 1 198 ? 14.819 -10.809 -10.646 1.00 95.31 198 TYR A N 1
ATOM 1606 C CA . TYR A 1 198 ? 13.398 -10.511 -10.805 1.00 95.31 198 TYR A CA 1
ATOM 1607 C C . TYR A 1 198 ? 13.205 -9.077 -11.314 1.00 95.31 198 TYR A C 1
ATOM 1609 O O . TYR A 1 198 ? 14.045 -8.204 -11.032 1.00 95.31 198 TYR A O 1
ATOM 1617 N N . PRO A 1 199 ? 12.115 -8.821 -12.057 1.00 97.25 199 PRO A N 1
ATOM 1618 C CA . PRO A 1 199 ? 11.832 -7.513 -12.622 1.00 97.25 199 PRO A CA 1
ATOM 1619 C C . PRO A 1 199 ? 11.653 -6.457 -11.525 1.00 97.25 199 PRO A C 1
ATOM 1621 O O . PRO A 1 199 ? 11.086 -6.700 -10.455 1.00 97.25 199 PRO A O 1
ATOM 1624 N N . LYS A 1 200 ? 12.169 -5.262 -11.809 1.00 97.88 200 LYS A N 1
ATOM 1625 C CA . LYS A 1 200 ? 12.185 -4.109 -10.907 1.00 97.88 200 LYS A CA 1
ATOM 1626 C C . LYS A 1 200 ? 11.575 -2.924 -11.636 1.00 97.88 200 LYS A C 1
ATOM 1628 O O . LYS A 1 200 ? 11.914 -2.691 -12.797 1.00 97.88 200 LYS A O 1
ATOM 1633 N N . TYR A 1 201 ? 10.713 -2.185 -10.953 1.00 98.25 201 TYR A N 1
ATOM 1634 C CA . TYR A 1 201 ? 9.932 -1.101 -11.526 1.00 98.25 201 TYR A CA 1
ATOM 1635 C C . TYR A 1 201 ? 10.039 0.162 -10.682 1.00 98.25 201 TYR A C 1
ATOM 1637 O O . TYR A 1 201 ? 9.848 0.114 -9.468 1.00 98.25 201 TYR A O 1
ATOM 1645 N N . VAL A 1 202 ? 10.254 1.291 -11.352 1.00 98.12 202 VAL A N 1
ATOM 1646 C CA . VAL A 1 202 ? 9.945 2.616 -10.811 1.00 98.12 202 VAL A CA 1
ATOM 1647 C C . VAL A 1 202 ? 8.710 3.112 -11.550 1.00 98.12 202 VAL A C 1
ATOM 1649 O O . VAL A 1 202 ? 8.731 3.303 -12.765 1.00 98.12 202 VAL A O 1
ATOM 1652 N N . LEU A 1 203 ? 7.613 3.264 -10.819 1.00 98.31 203 LEU A N 1
ATOM 1653 C CA . LEU A 1 203 ? 6.342 3.747 -11.334 1.00 98.31 203 LEU A CA 1
ATOM 1654 C C . LEU A 1 203 ? 6.183 5.217 -10.983 1.00 98.31 203 LEU A C 1
ATOM 1656 O O . LEU A 1 203 ? 6.148 5.555 -9.799 1.00 98.31 203 LEU A O 1
ATOM 1660 N N . THR A 1 204 ? 6.027 6.079 -11.986 1.00 97.75 204 THR A N 1
ATOM 1661 C CA . THR A 1 204 ? 5.746 7.498 -11.734 1.00 97.75 204 THR A CA 1
ATOM 1662 C C . THR A 1 204 ? 4.486 7.991 -12.415 1.00 97.75 204 THR A C 1
ATOM 1664 O O . THR A 1 204 ? 3.860 7.275 -13.195 1.00 97.75 204 THR A O 1
ATOM 1667 N N . ARG A 1 205 ? 4.018 9.192 -12.056 1.00 96.25 205 ARG A N 1
ATOM 1668 C CA . ARG A 1 205 ? 2.761 9.711 -12.608 1.00 96.25 205 ARG A CA 1
ATOM 1669 C C . ARG A 1 205 ? 2.871 9.970 -14.109 1.00 96.25 205 ARG A C 1
ATOM 1671 O O . ARG A 1 205 ? 1.973 9.595 -14.861 1.00 96.25 205 ARG A O 1
ATOM 1678 N N . SER A 1 206 ? 3.911 10.697 -14.507 1.00 95.06 206 SER A N 1
ATOM 1679 C CA . SER A 1 206 ? 4.021 11.291 -15.842 1.00 95.06 206 SER A CA 1
ATOM 1680 C C . SER A 1 206 ? 5.436 11.806 -16.141 1.00 95.06 206 SER A C 1
ATOM 1682 O O . SER A 1 206 ? 5.575 12.846 -16.783 1.00 95.06 206 SER A O 1
ATOM 1684 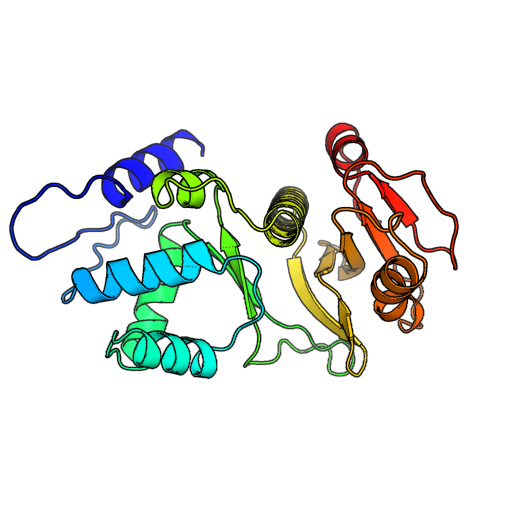N N . ASP A 1 207 ? 6.477 11.163 -15.614 1.00 94.94 207 ASP A N 1
ATOM 1685 C CA . ASP A 1 207 ? 7.852 11.617 -15.852 1.00 94.94 207 ASP A CA 1
ATOM 1686 C C . ASP A 1 207 ? 8.368 11.164 -17.222 1.00 94.94 207 ASP A C 1
ATOM 1688 O O . ASP A 1 207 ? 7.834 10.242 -17.848 1.00 94.94 207 ASP A O 1
ATOM 1692 N N . LEU A 1 208 ? 9.461 11.787 -17.666 1.00 94.50 208 LEU A N 1
ATOM 1693 C CA . LEU A 1 208 ? 10.248 11.281 -18.786 1.00 94.50 208 LEU A CA 1
ATOM 1694 C C . LEU A 1 208 ? 10.922 9.968 -18.386 1.00 94.50 208 LEU A C 1
ATOM 1696 O O . LEU A 1 208 ? 11.627 9.911 -17.376 1.00 94.50 208 LEU A O 1
ATOM 1700 N N . ILE A 1 209 ? 10.714 8.935 -19.200 1.00 94.81 209 ILE A N 1
ATOM 1701 C CA . ILE A 1 209 ? 11.225 7.590 -18.943 1.00 94.81 209 ILE A CA 1
ATOM 1702 C C . ILE A 1 209 ? 12.755 7.584 -18.941 1.00 94.81 209 ILE A C 1
ATOM 1704 O O . ILE A 1 209 ? 13.392 7.993 -19.911 1.00 94.81 209 ILE A O 1
ATOM 1708 N N . GLN A 1 210 ? 13.330 7.089 -17.848 1.00 91.62 210 GLN A N 1
ATOM 1709 C CA . GLN A 1 210 ? 14.765 6.928 -17.648 1.00 91.62 210 GLN A CA 1
ATOM 1710 C C . GLN A 1 210 ? 15.191 5.476 -17.869 1.00 91.62 210 GLN A C 1
ATOM 1712 O O . GLN A 1 210 ? 14.429 4.537 -17.643 1.00 91.62 210 GLN A O 1
ATOM 1717 N N . GLN A 1 211 ? 16.447 5.292 -18.270 1.00 93.62 211 GLN A N 1
ATOM 1718 C CA . GLN A 1 211 ? 17.088 3.981 -18.352 1.00 93.62 211 GLN A CA 1
ATOM 1719 C C . GLN A 1 211 ? 18.166 3.898 -17.275 1.00 93.62 211 GLN A C 1
ATOM 1721 O O . GLN A 1 211 ? 19.168 4.610 -17.341 1.00 93.62 211 GLN A O 1
ATOM 1726 N N . ARG A 1 212 ? 17.965 3.041 -16.268 1.00 95.06 212 ARG A N 1
ATOM 1727 C CA . ARG A 1 212 ? 18.875 2.936 -15.120 1.00 95.06 212 ARG A CA 1
ATOM 1728 C C . ARG A 1 212 ? 18.957 1.505 -14.609 1.00 95.06 212 ARG A C 1
ATOM 1730 O O . ARG A 1 212 ? 17.971 0.954 -14.136 1.00 95.06 212 ARG A O 1
ATOM 1737 N N . ASN A 1 213 ? 20.143 0.903 -14.706 1.00 94.00 213 ASN A N 1
ATOM 1738 C CA . ASN A 1 213 ? 20.466 -0.408 -14.123 1.00 94.00 213 ASN A CA 1
ATOM 1739 C C . ASN A 1 213 ? 19.459 -1.535 -14.449 1.00 94.00 213 ASN A C 1
ATOM 1741 O O . ASN A 1 213 ? 19.221 -2.420 -13.631 1.00 94.00 213 ASN A O 1
ATOM 1745 N N . GLY A 1 214 ? 18.846 -1.496 -15.641 1.00 94.00 214 GLY A N 1
ATOM 1746 C CA . GLY A 1 214 ? 17.835 -2.473 -16.073 1.00 94.00 214 GLY A CA 1
ATOM 1747 C C . GLY A 1 214 ? 16.497 -2.394 -15.324 1.00 94.00 214 GLY A C 1
ATOM 1748 O O . GLY A 1 214 ? 15.648 -3.266 -15.500 1.00 94.00 214 GLY A O 1
ATOM 1749 N N . ILE A 1 215 ? 16.296 -1.369 -14.491 1.00 97.50 215 ILE A N 1
ATOM 1750 C CA . ILE A 1 215 ? 15.040 -1.100 -13.792 1.00 97.50 215 ILE A CA 1
ATOM 1751 C C . ILE A 1 215 ? 14.076 -0.437 -14.778 1.00 97.50 215 ILE A C 1
ATOM 1753 O O . ILE A 1 215 ? 14.415 0.544 -15.439 1.00 97.50 215 ILE A O 1
ATOM 1757 N N . LYS A 1 216 ? 12.862 -0.981 -14.879 1.00 97.88 216 LYS A N 1
ATOM 1758 C CA . LYS A 1 216 ? 11.819 -0.495 -15.782 1.00 97.88 216 LYS A CA 1
ATOM 1759 C C . LYS A 1 216 ? 11.180 0.758 -15.185 1.00 97.88 216 LYS A C 1
ATOM 1761 O O . LYS A 1 216 ? 10.383 0.667 -14.252 1.00 97.88 216 LYS A O 1
ATOM 1766 N N . HIS A 1 217 ? 11.513 1.927 -15.719 1.00 97.81 217 HIS A N 1
ATOM 1767 C CA . HIS A 1 217 ? 10.780 3.154 -15.415 1.00 97.81 217 HIS A CA 1
ATOM 1768 C C . HIS A 1 217 ? 9.561 3.244 -16.330 1.00 97.81 217 HIS A C 1
ATOM 1770 O O . HIS A 1 217 ? 9.706 3.233 -17.548 1.00 97.81 217 HIS A O 1
ATOM 1776 N N . VAL A 1 218 ? 8.356 3.296 -15.760 1.00 97.88 218 VAL A N 1
ATOM 1777 C CA . VAL A 1 218 ? 7.111 3.425 -16.531 1.00 97.88 218 VAL A CA 1
ATOM 1778 C C . VAL A 1 218 ? 6.135 4.387 -15.857 1.00 97.88 218 VAL A C 1
ATOM 1780 O O . VAL A 1 218 ? 6.145 4.562 -14.637 1.00 97.88 218 VAL A O 1
ATOM 1783 N N . ASN A 1 219 ? 5.270 5.005 -16.661 1.00 98.25 219 ASN A N 1
ATOM 1784 C CA . ASN A 1 219 ? 4.226 5.892 -16.161 1.00 98.25 219 ASN A CA 1
ATOM 1785 C C . ASN A 1 219 ? 2.957 5.107 -15.818 1.00 98.25 219 ASN A C 1
ATOM 1787 O O . ASN A 1 219 ? 2.452 4.334 -16.632 1.00 98.25 219 ASN A O 1
ATOM 1791 N N . ILE A 1 220 ? 2.416 5.346 -14.622 1.00 98.12 220 ILE A N 1
ATOM 1792 C CA . ILE A 1 220 ? 1.282 4.613 -14.048 1.00 98.12 220 ILE A CA 1
ATOM 1793 C C . ILE A 1 220 ? 0.056 4.603 -14.976 1.00 98.12 220 ILE A C 1
ATOM 1795 O O . ILE A 1 220 ? -0.446 3.510 -15.244 1.00 98.12 220 ILE A O 1
ATOM 1799 N N . PRO A 1 221 ? -0.436 5.748 -15.502 1.00 97.50 221 PRO A N 1
ATOM 1800 C CA . PRO A 1 221 ? -1.641 5.743 -16.330 1.00 97.50 221 PRO A CA 1
ATOM 1801 C C . PRO A 1 221 ? -1.477 4.899 -17.594 1.00 97.50 221 PRO A C 1
ATOM 1803 O O . PRO A 1 221 ? -2.368 4.125 -17.930 1.00 97.50 221 PRO A O 1
ATOM 1806 N N . GLN A 1 222 ? -0.323 5.010 -18.259 1.00 97.38 222 GLN A N 1
ATOM 1807 C CA . GLN A 1 222 ? -0.025 4.248 -19.468 1.00 97.38 222 GLN A CA 1
ATOM 1808 C C . GLN A 1 222 ? 0.067 2.749 -19.164 1.00 97.38 222 GLN A C 1
ATOM 1810 O O . GLN A 1 222 ? -0.624 1.956 -19.797 1.00 97.38 222 GLN A O 1
ATOM 1815 N N . PHE A 1 223 ? 0.837 2.378 -18.137 1.00 97.94 223 PHE A N 1
ATOM 1816 C CA . PHE A 1 223 ? 1.018 0.988 -17.719 1.00 97.94 223 PHE A CA 1
ATOM 1817 C C . PHE A 1 223 ? -0.315 0.295 -17.402 1.00 97.94 223 PHE A C 1
ATOM 1819 O O . PHE A 1 223 ? -0.540 -0.851 -17.790 1.00 97.94 223 PHE A O 1
ATOM 1826 N N . MET A 1 224 ? -1.220 1.000 -16.716 1.00 97.69 224 MET A N 1
ATOM 1827 C CA . MET A 1 224 ? -2.544 0.475 -16.378 1.00 97.69 224 MET A CA 1
ATOM 1828 C C . MET A 1 224 ? -3.483 0.418 -17.584 1.00 97.69 224 MET A C 1
ATOM 1830 O O . MET A 1 224 ? -4.231 -0.548 -17.718 1.00 97.69 224 MET A O 1
ATOM 1834 N N . ASN A 1 225 ? -3.453 1.428 -18.456 1.00 97.25 225 ASN A N 1
ATOM 1835 C CA . ASN A 1 225 ? -4.301 1.487 -19.646 1.00 97.25 225 ASN A CA 1
ATOM 1836 C C . ASN A 1 225 ? -3.961 0.385 -20.660 1.00 97.25 225 ASN A C 1
ATOM 1838 O O . ASN A 1 225 ? -4.853 -0.199 -21.265 1.00 97.25 225 ASN A O 1
ATOM 1842 N N . GLU A 1 226 ? -2.676 0.069 -20.807 1.00 97.44 226 GLU A N 1
ATOM 1843 C CA . GLU A 1 226 ? -2.191 -1.036 -21.643 1.00 97.44 226 GLU A CA 1
ATOM 1844 C C . GLU A 1 226 ? -2.456 -2.414 -21.013 1.00 97.44 226 GLU A C 1
ATOM 1846 O O . GLU A 1 226 ? -2.275 -3.444 -21.659 1.00 97.44 226 GLU A O 1
ATOM 1851 N N . GLY A 1 227 ? -2.906 -2.457 -19.754 1.00 96.69 227 GLY A N 1
ATOM 1852 C CA . GLY A 1 227 ? -3.161 -3.702 -19.045 1.00 96.69 227 GLY A CA 1
ATOM 1853 C C . GLY A 1 227 ? -1.885 -4.493 -18.764 1.00 96.69 227 GLY A C 1
ATOM 1854 O O . GLY A 1 227 ? -1.946 -5.721 -18.704 1.00 96.69 227 GLY A O 1
ATOM 1855 N N . CYS A 1 228 ? -0.748 -3.821 -18.578 1.00 97.31 228 CYS A N 1
ATOM 1856 C CA . CYS A 1 228 ? 0.546 -4.459 -18.358 1.00 97.31 228 CYS A CA 1
ATOM 1857 C C . CYS A 1 228 ? 0.599 -5.255 -17.045 1.00 97.31 228 CYS A C 1
ATOM 1859 O O . CYS A 1 228 ? -0.020 -4.887 -16.041 1.00 97.31 228 CYS A O 1
ATOM 1861 N N . ASP A 1 229 ? 1.373 -6.337 -17.053 1.00 96.56 229 ASP A N 1
ATOM 1862 C CA . ASP A 1 229 ? 1.674 -7.163 -15.883 1.00 96.56 229 ASP A CA 1
ATOM 1863 C C . ASP A 1 229 ? 3.107 -6.892 -15.387 1.00 96.56 229 ASP A C 1
ATOM 1865 O O . ASP A 1 229 ? 3.965 -6.403 -16.125 1.00 96.56 229 ASP A O 1
ATOM 1869 N N . PHE A 1 230 ? 3.380 -7.208 -14.122 1.00 96.31 230 PHE A N 1
ATOM 1870 C CA . PHE A 1 230 ? 4.682 -7.011 -13.478 1.00 96.31 230 PHE A CA 1
ATOM 1871 C C . PHE A 1 230 ? 5.613 -8.209 -13.705 1.00 96.31 230 PHE A C 1
ATOM 1873 O O . PHE A 1 230 ? 5.968 -8.908 -12.756 1.00 96.31 230 PHE A O 1
ATOM 1880 N N . ASN A 1 231 ? 5.994 -8.443 -14.964 1.00 85.88 231 ASN A N 1
ATOM 1881 C CA . ASN A 1 231 ? 6.768 -9.620 -15.390 1.00 85.88 231 ASN A CA 1
ATOM 1882 C C . ASN A 1 231 ? 8.159 -9.262 -15.930 1.00 85.88 231 ASN A C 1
ATOM 1884 O O . ASN A 1 231 ? 8.410 -8.068 -16.232 1.00 85.88 231 ASN A O 1
#

Secondary structure (DSSP, 8-state):
-HHHHHHHHHHHHS---SSS-EEEE-TT--EEEES-HHHHHHHHHHHHHTTT--B-HHHHHHHHHHTT----HHHHHHHHHHHHHTTSEEEEEEEETTTTEEEEEEEEEEES-THHHHHH--S----HHHHHHHHHHHHHHHTT-EEEEEEETTEEEEEEEE-TTS-EEEEEEES-S-S-HHHHHHHHHHHHT--S-S-EEEEESSPPPPEETTEEEEEHHHHHHTT----

Foldseek 3Di:
DVVLLVVQVCLVLDPDDDDQFRFRCFPVRDTDTDRCVVLLVLLVLVLLQQALPKFFLVRSQVVCVVVVRDDDSVRSVVSVVSCVSSQQKDKAFAAEPVVRDGDHTIIGIAGSDNVVSVSSDPDPPHDVQSVQLNVVVNLLVVVPWDWHWYDLPPATFSTWTAHPVRATETEFEDQDCPPDVVSVCNRCVRVVSDPDDAAAEYEYQDDDWDDDPNHGYDYDVVCVVVVHDRD

Radius of gyration: 18.93 Å; chains: 1; bounding box: 51×39×47 Å

Sequence (231 aa):
MVNVIFENAKCFLFGKSGAGLYILRTDIKRRVIIRNLSAFQKVQQYIINNFGATTSVTNLLAELHKDGIKVKRDTLLRYLEILKDSKIIYECKRFDLKSKKSIAGEQKYYLADLGFWFAMNTDNRINYGSVLENIVYKYAISKGYSISIGRIGKLECDFILRDKAMNYAYVQVAMTIMNDKITEDREYAPLEKIKDNYPKYVLTRSDLIQQRNGIKHVNIPQFMNEGCDFN